Protein AF-A0A1B5L3S0-F1 (afdb_monomer)

Secondary structure (DSSP, 8-state):
-HHHHHHHHHHHHHHHHHHHT-HHHHHHHHHHHHHHHHHH--TTHHHHSHHHHHHHHHHHHHHHHHHHHHTS--SS-HHHHHHHHHHHHHHHHH-TT-HHHHHHHHHHHHHHHHHHHHHHHHHHHTT-S-HHHHHHHHHHHHHHHHHHHHS--GGGG-GGGB----TTPPPPPTT-SS-TT-TTS-B-GGGHHHHHHHHHHHHHHHHHHTT-SSS-HHHHHHHHHHHHHHHHHHHHHHHH-TTPPTTTTGGGHHHHHHHHHHS---HHHHHHHHHHHHHHHT--

Foldseek 3Di:
DVLLVVLVVLLVVLLVCLLVVVLVVNVVSLVVSLVSCVVPDDLQRLLPDPSSLVSLLSSLVSQLVNLLVVLHAGPDDLSSLVSQLVSLVVVCVVPVPPVVSLLSNLSSLVSSLSNLNSVLSNCVVVVVDDPVVSQVSLVVSVVSLVCSVPVRDVVLLPCVQWDADDPPDDDDDPLDPERLGDTRQAGDDPSRSVNLSVLVSLLVLLSSLVPNDPDDPVVSLVSNQVSLRSLSNSLSNLVSDPRHPQCNNSSSSSSNVSSLVSHDPDPSSVVSSVVSSVVSVVSD

pLDDT: mean 93.09, std 5.1, range [56.38, 98.31]

Organism: Ustilaginoidea virens (NCBI:txid1159556)

Structure (mmCIF, N/CA/C/O backbone):
data_AF-A0A1B5L3S0-F1
#
_entry.id   AF-A0A1B5L3S0-F1
#
loop_
_atom_site.group_PDB
_atom_site.id
_atom_site.type_symbol
_atom_site.label_atom_id
_atom_site.label_alt_id
_atom_site.label_comp_id
_atom_site.label_asym_id
_atom_site.label_entity_id
_atom_site.label_seq_id
_atom_site.pdbx_PDB_ins_code
_atom_site.Cartn_x
_atom_site.Cartn_y
_atom_site.Cartn_z
_atom_site.occupancy
_atom_site.B_iso_or_equiv
_atom_site.auth_seq_id
_atom_site.auth_comp_id
_atom_site.auth_asym_id
_atom_site.auth_atom_id
_atom_site.pdbx_PDB_model_num
ATOM 1 N N . MET A 1 1 ? -29.894 2.993 -3.026 1.00 56.38 1 MET A N 1
ATOM 2 C CA . MET A 1 1 ? -29.058 3.283 -4.213 1.00 56.38 1 MET A CA 1
ATOM 3 C C . MET A 1 1 ? -28.365 4.643 -4.118 1.00 56.38 1 MET A C 1
ATOM 5 O O . MET A 1 1 ? -27.144 4.646 -4.132 1.00 56.38 1 MET A O 1
ATOM 9 N N . ASN A 1 2 ? -29.084 5.758 -3.903 1.00 70.81 2 ASN A N 1
ATOM 10 C CA . ASN A 1 2 ? -28.490 7.113 -3.858 1.00 70.81 2 ASN A CA 1
ATOM 11 C C . ASN A 1 2 ? -27.307 7.281 -2.890 1.00 70.81 2 ASN A C 1
ATOM 13 O O . ASN A 1 2 ? -26.304 7.877 -3.254 1.00 70.81 2 ASN A O 1
ATOM 17 N N . ASN A 1 3 ? -27.358 6.703 -1.687 1.00 84.94 3 ASN A N 1
ATOM 18 C CA . ASN A 1 3 ? -26.260 6.889 -0.731 1.00 84.94 3 ASN A CA 1
ATOM 19 C C . ASN A 1 3 ? -24.971 6.119 -1.096 1.00 84.94 3 ASN A C 1
ATOM 21 O O . ASN A 1 3 ? -23.892 6.536 -0.691 1.00 84.94 3 ASN A O 1
ATOM 25 N N . VAL A 1 4 ? -25.067 5.016 -1.854 1.00 91.50 4 VAL A N 1
ATOM 26 C CA . VAL A 1 4 ? -23.880 4.288 -2.349 1.00 91.50 4 VAL A CA 1
ATOM 27 C C . VAL A 1 4 ? -23.236 5.065 -3.492 1.00 91.50 4 VAL A C 1
ATOM 29 O O . VAL A 1 4 ? -22.019 5.190 -3.520 1.00 91.50 4 VAL A O 1
ATOM 32 N N . LEU A 1 5 ? -24.046 5.639 -4.388 1.00 93.50 5 LEU A N 1
ATOM 33 C CA . LEU A 1 5 ? -23.543 6.527 -5.435 1.00 93.50 5 LEU A CA 1
ATOM 34 C C . LEU A 1 5 ? -22.815 7.731 -4.824 1.00 93.50 5 LEU A C 1
ATOM 36 O O . LEU A 1 5 ? -21.685 8.000 -5.207 1.00 93.50 5 LEU A O 1
ATOM 40 N N . ASN A 1 6 ? -23.407 8.368 -3.806 1.00 94.81 6 ASN A N 1
ATOM 41 C CA . ASN A 1 6 ? -22.759 9.460 -3.076 1.00 94.81 6 ASN A CA 1
ATOM 42 C C . ASN A 1 6 ? -21.408 9.034 -2.484 1.00 94.81 6 ASN A C 1
ATOM 44 O O . ASN A 1 6 ? -20.441 9.780 -2.589 1.00 94.81 6 ASN A O 1
ATOM 48 N N . LEU A 1 7 ? -21.322 7.839 -1.885 1.00 96.62 7 LEU A N 1
ATOM 49 C CA . LEU A 1 7 ? -20.056 7.322 -1.364 1.00 96.62 7 LEU A CA 1
ATOM 50 C C . LEU A 1 7 ? -19.012 7.169 -2.476 1.00 96.62 7 LEU A C 1
ATOM 52 O O . LEU A 1 7 ? -17.890 7.631 -2.313 1.00 96.62 7 LEU A O 1
ATOM 56 N N . VAL A 1 8 ? -19.379 6.558 -3.603 1.00 96.62 8 VAL A N 1
ATOM 57 C CA . VAL A 1 8 ? -18.471 6.385 -4.748 1.00 96.62 8 VAL A CA 1
ATOM 58 C C . VAL A 1 8 ? -18.000 7.737 -5.287 1.00 96.62 8 VAL A C 1
ATOM 60 O O . VAL A 1 8 ? -16.818 7.890 -5.573 1.00 96.62 8 VAL A O 1
ATOM 63 N N . THR A 1 9 ? -18.880 8.738 -5.365 1.00 96.31 9 THR A N 1
ATOM 64 C CA . THR A 1 9 ? -18.501 10.100 -5.765 1.00 96.31 9 THR A CA 1
ATOM 65 C C . THR A 1 9 ? -17.475 10.706 -4.809 1.00 96.31 9 THR A C 1
ATOM 67 O O . THR A 1 9 ? -16.473 11.242 -5.268 1.00 96.31 9 THR A O 1
ATOM 70 N N . ILE A 1 10 ? -17.675 10.584 -3.492 1.00 96.62 10 ILE A N 1
ATOM 71 C CA . ILE A 1 10 ? -16.711 11.092 -2.502 1.00 96.62 10 ILE A CA 1
ATOM 72 C C . ILE A 1 10 ? -15.370 10.347 -2.611 1.00 96.62 10 ILE A C 1
ATOM 74 O O . ILE A 1 10 ? -14.316 10.971 -2.546 1.00 96.62 10 ILE A O 1
ATOM 78 N N . LEU A 1 11 ? -15.387 9.026 -2.817 1.00 95.94 11 LEU A N 1
ATOM 79 C CA . LEU A 1 11 ? -14.164 8.234 -3.001 1.00 95.94 11 LEU A CA 1
ATOM 80 C C . LEU A 1 11 ? -13.398 8.620 -4.274 1.00 95.94 11 LEU A C 1
ATOM 82 O O . LEU A 1 11 ? -12.171 8.649 -4.259 1.00 95.94 11 LEU A O 1
ATOM 86 N N . GLN A 1 12 ? -14.103 8.977 -5.348 1.00 93.69 12 GLN A N 1
ATOM 87 C CA . GLN A 1 12 ? -13.470 9.499 -6.556 1.00 93.69 12 GLN A CA 1
ATOM 88 C C . GLN A 1 12 ? -12.814 10.865 -6.306 1.00 93.69 12 GLN A C 1
ATOM 90 O O . GLN A 1 12 ? -11.692 11.084 -6.757 1.00 93.69 12 GLN A O 1
ATOM 95 N N . LEU A 1 13 ? -13.482 11.763 -5.569 1.00 94.38 13 LEU A N 1
ATOM 96 C CA . LEU A 1 13 ? -12.912 13.063 -5.190 1.00 94.38 13 LEU A CA 1
ATOM 97 C C . LEU A 1 13 ? -11.635 12.891 -4.362 1.00 94.38 13 LEU A C 1
ATOM 99 O O . LEU A 1 13 ? -10.639 13.536 -4.662 1.00 94.38 13 LEU A O 1
ATOM 103 N N . LEU A 1 14 ? -11.619 11.940 -3.423 1.00 92.75 14 LEU A N 1
ATOM 104 C CA . LEU A 1 14 ? -10.416 11.586 -2.662 1.00 92.75 14 LEU A CA 1
ATOM 105 C C . LEU A 1 14 ? -9.235 11.179 -3.552 1.00 92.75 14 LEU A C 1
ATOM 107 O O . LEU A 1 14 ? -8.093 11.529 -3.263 1.00 92.75 14 LEU A O 1
ATOM 111 N N . THR A 1 15 ? -9.490 10.437 -4.631 1.00 89.50 15 THR A N 1
ATOM 112 C CA . THR A 1 15 ? -8.443 10.070 -5.596 1.00 89.50 15 THR A CA 1
ATOM 113 C C . THR A 1 15 ? -7.920 11.269 -6.364 1.00 89.50 15 THR A C 1
ATOM 115 O O . THR A 1 15 ? -6.709 11.380 -6.528 1.00 89.50 15 THR A O 1
ATOM 118 N N . ILE A 1 16 ? -8.799 12.185 -6.769 1.00 88.75 16 ILE A N 1
ATOM 119 C CA . ILE A 1 16 ? -8.401 13.427 -7.440 1.00 88.75 16 ILE A CA 1
ATOM 120 C C . ILE A 1 16 ? -7.593 14.322 -6.488 1.00 88.75 16 ILE A C 1
ATOM 122 O O . ILE A 1 16 ? -6.583 14.894 -6.876 1.00 88.75 16 ILE A O 1
ATOM 126 N N . GLU A 1 17 ? -7.990 14.433 -5.226 1.00 90.94 17 GLU A N 1
ATOM 127 C CA . GLU A 1 17 ? -7.313 15.301 -4.255 1.00 90.94 17 GLU A CA 1
ATOM 128 C C . GLU A 1 17 ? -5.949 14.773 -3.844 1.00 90.94 17 GLU A C 1
ATOM 130 O O . GLU A 1 17 ? -4.998 15.540 -3.732 1.00 90.94 17 GLU A O 1
ATOM 135 N N . GLU A 1 18 ? -5.825 13.458 -3.672 1.00 87.12 18 GLU A N 1
ATOM 136 C CA . GLU A 1 18 ? -4.524 12.827 -3.456 1.00 87.12 18 GLU A CA 1
ATOM 137 C C . GLU A 1 18 ? -3.576 13.109 -4.608 1.00 87.12 18 GLU A C 1
ATOM 139 O O . GLU A 1 18 ? -2.397 13.396 -4.409 1.00 87.12 18 GLU A O 1
ATOM 144 N N . TYR A 1 19 ? -4.115 13.010 -5.812 1.00 81.75 19 TYR A N 1
ATOM 145 C CA . TYR A 1 19 ? -3.381 13.245 -7.025 1.00 81.75 19 TYR A CA 1
ATOM 146 C C . TYR A 1 19 ? -2.906 14.698 -7.149 1.00 81.75 19 TYR A C 1
ATOM 148 O O . TYR A 1 19 ? -1.749 14.939 -7.479 1.00 81.75 19 TYR A O 1
ATOM 156 N N . LEU A 1 20 ? -3.755 15.663 -6.792 1.00 83.94 20 LEU A N 1
ATOM 157 C CA . LEU A 1 20 ? -3.400 17.085 -6.755 1.00 83.94 20 LEU A CA 1
ATOM 158 C C . LEU A 1 20 ? -2.519 17.465 -5.551 1.00 83.94 20 LEU A C 1
ATOM 160 O O . LEU A 1 20 ? -2.067 18.606 -5.457 1.00 83.94 20 LEU A O 1
ATOM 164 N N . GLY A 1 21 ? -2.295 16.546 -4.605 1.00 83.12 21 GLY A N 1
ATOM 165 C CA . GLY A 1 21 ? -1.634 16.847 -3.335 1.00 83.12 21 GLY A CA 1
ATOM 166 C C . GLY A 1 21 ? -2.445 17.783 -2.428 1.00 83.12 21 GLY A C 1
ATOM 167 O O . GLY A 1 21 ? -1.878 18.419 -1.537 1.00 83.12 21 GLY A O 1
ATOM 168 N N . ASP A 1 22 ? -3.761 17.880 -2.633 1.00 89.94 22 ASP A N 1
ATOM 169 C CA . ASP A 1 22 ? -4.668 18.714 -1.842 1.00 89.94 22 ASP A CA 1
ATOM 170 C C . ASP A 1 22 ? -5.082 17.997 -0.550 1.00 89.94 22 ASP A C 1
ATOM 172 O O . ASP A 1 22 ? -6.193 17.489 -0.381 1.00 89.94 22 ASP A O 1
ATOM 176 N N . TRP A 1 23 ? -4.138 17.940 0.389 1.00 87.50 23 TRP A N 1
ATOM 177 C CA . TRP A 1 23 ? -4.300 17.223 1.652 1.00 87.50 23 TRP A CA 1
ATOM 178 C C . TRP A 1 23 ? -5.451 17.742 2.513 1.00 87.50 23 TRP A C 1
ATOM 180 O O . TRP A 1 23 ? -6.060 16.968 3.254 1.00 87.50 23 TRP A O 1
ATOM 190 N N . VAL A 1 24 ? -5.751 19.041 2.443 1.00 90.81 24 VAL A N 1
ATOM 191 C CA . VAL A 1 24 ? -6.813 19.649 3.254 1.00 90.81 24 VAL A CA 1
ATOM 192 C C . VAL A 1 24 ? -8.173 19.147 2.786 1.00 90.81 24 VAL A C 1
ATOM 194 O O . VAL A 1 24 ? -8.954 18.662 3.612 1.00 90.81 24 VAL A O 1
ATOM 197 N N . ASN A 1 25 ? -8.435 19.205 1.478 1.00 94.00 25 ASN A N 1
ATOM 198 C CA . ASN A 1 25 ? -9.691 18.707 0.930 1.00 94.00 25 ASN A CA 1
ATOM 199 C C . ASN A 1 25 ? -9.785 17.179 1.032 1.00 94.00 25 ASN A C 1
ATOM 201 O O . ASN A 1 25 ? -10.823 16.676 1.472 1.00 94.00 25 ASN A O 1
ATOM 205 N N . LEU A 1 26 ? -8.674 16.461 0.818 1.00 93.25 26 LEU A N 1
ATOM 206 C CA . LEU A 1 26 ? -8.601 15.011 1.013 1.00 93.25 26 LEU A CA 1
ATOM 207 C C . LEU A 1 26 ? -9.049 14.604 2.422 1.00 93.25 26 LEU A C 1
ATOM 209 O O . LEU A 1 26 ? -9.907 13.737 2.585 1.00 93.25 26 LEU A O 1
ATOM 213 N N . MET A 1 27 ? -8.520 15.243 3.469 1.00 93.19 27 MET A N 1
ATOM 214 C CA . MET A 1 27 ? -8.947 14.958 4.846 1.00 93.19 27 MET A CA 1
ATOM 215 C C . MET A 1 27 ? -10.431 15.287 5.076 1.00 93.19 27 MET A C 1
ATOM 217 O O . MET A 1 27 ? -11.124 14.570 5.802 1.00 93.19 27 MET A O 1
ATOM 221 N N . GLY A 1 28 ? -10.939 16.357 4.458 1.00 94.75 28 GLY A N 1
ATOM 222 C CA . GLY A 1 28 ? -12.355 16.723 4.508 1.00 94.75 28 GLY A CA 1
ATOM 223 C C . GLY A 1 28 ? -13.261 15.650 3.898 1.00 94.75 28 GLY A C 1
ATOM 224 O O . GLY A 1 28 ? -14.222 15.204 4.535 1.00 94.75 28 GLY A O 1
ATOM 225 N N . HIS A 1 29 ? -12.932 15.176 2.697 1.00 96.19 29 HIS A N 1
ATOM 226 C CA . HIS A 1 29 ? -13.692 14.127 2.026 1.00 96.19 29 HIS A CA 1
ATOM 227 C C . HIS A 1 29 ? -13.509 12.748 2.652 1.00 96.19 29 HIS A C 1
ATOM 229 O O . HIS A 1 29 ? -14.461 11.966 2.656 1.00 96.19 29 HIS A O 1
ATOM 235 N N . GLN A 1 30 ? -12.362 12.455 3.268 1.00 96.38 30 GLN A N 1
ATOM 236 C CA . GLN A 1 30 ? -12.164 11.213 4.019 1.00 96.38 30 GLN A CA 1
ATOM 237 C C . GLN A 1 30 ? -13.148 11.180 5.198 1.00 96.38 30 GLN A C 1
ATOM 239 O O . GLN A 1 30 ? -13.882 10.200 5.358 1.00 96.38 30 GLN A O 1
ATOM 244 N N . LYS A 1 31 ? -13.304 12.286 5.934 1.00 96.12 31 LYS A N 1
ATOM 245 C CA . LYS A 1 31 ? -14.319 12.389 6.994 1.00 96.12 31 LYS A CA 1
ATOM 246 C C . LYS A 1 31 ? -15.743 12.294 6.454 1.00 96.12 31 LYS A C 1
ATOM 248 O O . LYS A 1 31 ? -16.586 11.633 7.061 1.00 96.12 31 LYS A O 1
ATOM 253 N N . ALA A 1 32 ? -16.039 12.913 5.312 1.00 96.75 32 ALA A N 1
ATOM 254 C CA . ALA A 1 32 ? -17.360 12.804 4.692 1.00 96.75 32 ALA A CA 1
ATOM 255 C C . ALA A 1 32 ? -17.685 11.351 4.292 1.00 96.75 32 ALA A C 1
ATOM 257 O O . ALA A 1 32 ? -18.771 10.850 4.600 1.00 96.75 32 ALA A O 1
ATOM 258 N N . ALA A 1 33 ? -16.731 10.645 3.678 1.00 97.50 33 ALA A N 1
ATOM 259 C CA . ALA A 1 33 ? -16.862 9.239 3.311 1.00 97.50 33 ALA A CA 1
ATOM 260 C C . ALA A 1 33 ? -17.100 8.358 4.543 1.00 97.50 33 ALA A C 1
ATOM 262 O O . ALA A 1 33 ? -18.001 7.518 4.520 1.00 97.50 33 ALA A O 1
ATOM 263 N N . PHE A 1 34 ? -16.372 8.595 5.640 1.00 97.50 34 PHE A N 1
ATOM 264 C CA . PHE A 1 34 ? -16.589 7.907 6.915 1.00 97.50 34 PHE A CA 1
ATOM 265 C C . PHE A 1 34 ? -18.040 8.027 7.397 1.00 97.50 34 PHE A C 1
ATOM 267 O O . PHE A 1 34 ? -18.681 7.017 7.704 1.00 97.50 34 PHE A O 1
ATOM 274 N N . GLN A 1 35 ? -18.589 9.248 7.418 1.00 97.12 35 GLN A N 1
ATOM 275 C CA . GLN A 1 35 ? -19.969 9.488 7.855 1.00 97.12 35 GLN A CA 1
ATOM 276 C C . GLN A 1 35 ? -20.980 8.747 6.973 1.00 97.12 35 GLN A C 1
ATOM 278 O O . GLN A 1 35 ? -21.924 8.133 7.479 1.00 97.12 35 GLN A O 1
ATOM 283 N N . VAL A 1 36 ? -20.770 8.748 5.653 1.00 97.25 36 VAL A N 1
ATOM 284 C CA . VAL A 1 36 ? -21.638 8.021 4.718 1.00 97.25 36 VAL A CA 1
ATOM 285 C C . VAL A 1 36 ? -21.532 6.511 4.931 1.00 97.25 36 VAL A C 1
ATOM 287 O O . VAL A 1 36 ? -22.568 5.856 5.047 1.00 97.25 36 VAL A O 1
ATOM 290 N N . ILE A 1 37 ? -20.318 5.960 5.055 1.00 97.25 37 ILE A N 1
ATOM 291 C CA . ILE A 1 37 ? -20.082 4.532 5.331 1.00 97.25 37 ILE A CA 1
ATOM 292 C C . ILE A 1 37 ? -20.817 4.108 6.599 1.00 97.25 37 ILE A C 1
ATOM 294 O O . ILE A 1 37 ? -21.568 3.137 6.568 1.00 97.25 37 ILE A O 1
ATOM 298 N N . ARG A 1 38 ? -20.666 4.856 7.697 1.00 96.25 38 ARG A N 1
ATOM 299 C CA . ARG A 1 38 ? -21.323 4.555 8.980 1.00 96.25 38 ARG A CA 1
ATOM 300 C C . ARG A 1 38 ? -22.847 4.656 8.921 1.00 96.25 38 ARG A C 1
ATOM 302 O O . ARG A 1 38 ? -23.519 4.004 9.716 1.00 96.25 38 ARG A O 1
ATOM 309 N N . LYS A 1 39 ? -23.394 5.446 7.993 1.00 96.38 39 LYS A N 1
ATOM 310 C CA . LYS A 1 39 ? -24.840 5.591 7.785 1.00 96.38 39 LYS A CA 1
ATOM 311 C C . LYS A 1 39 ? -25.446 4.436 6.989 1.00 96.38 39 LYS A C 1
ATOM 313 O O . LYS A 1 39 ? -26.598 4.085 7.227 1.00 96.38 39 LYS A O 1
ATOM 318 N N . ILE A 1 40 ? -24.717 3.891 6.016 1.00 95.88 40 ILE A N 1
ATOM 319 C CA . ILE A 1 40 ? -25.269 2.906 5.067 1.00 95.88 40 ILE A CA 1
ATOM 320 C C . ILE A 1 40 ? -24.777 1.485 5.292 1.00 95.88 40 ILE A C 1
ATOM 322 O O . ILE A 1 40 ? -25.393 0.549 4.788 1.00 95.88 40 ILE A O 1
ATOM 326 N N . PHE A 1 41 ? -23.684 1.327 6.032 1.00 97.19 41 PHE A N 1
ATOM 327 C CA . PHE A 1 41 ? -23.074 0.044 6.299 1.00 97.19 41 PHE A CA 1
ATOM 328 C C . PHE A 1 41 ? -22.737 -0.139 7.778 1.00 97.19 41 PHE A C 1
ATOM 330 O O . PHE A 1 41 ? -22.384 0.773 8.524 1.00 97.19 41 PHE A O 1
ATOM 337 N N . THR A 1 42 ? -22.764 -1.403 8.161 1.00 97.38 42 THR A N 1
ATOM 338 C CA . TH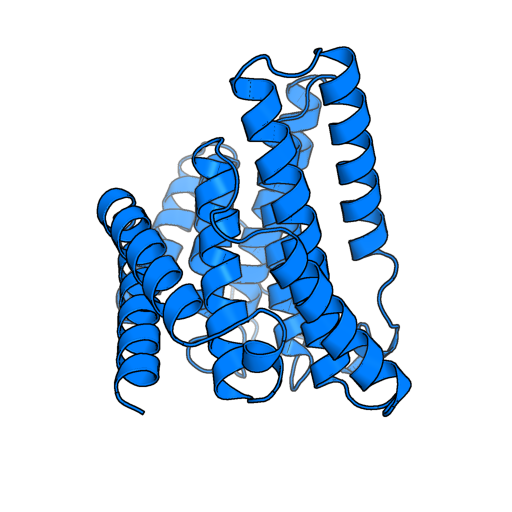R A 1 42 ? -22.084 -1.961 9.324 1.00 97.38 42 THR A CA 1
ATOM 339 C C . THR A 1 42 ? -20.865 -2.752 8.837 1.00 97.38 42 THR A C 1
ATOM 341 O O . THR A 1 42 ? -20.825 -3.132 7.661 1.00 97.38 42 THR A O 1
ATOM 344 N N . PRO A 1 43 ? -19.909 -3.087 9.723 1.00 96.94 43 PRO A N 1
ATOM 345 C CA . PRO A 1 43 ? -18.797 -3.972 9.373 1.00 96.94 43 PRO A CA 1
ATOM 346 C C . PRO A 1 43 ? -19.226 -5.291 8.707 1.00 96.94 43 PRO A C 1
ATOM 348 O O . PRO A 1 43 ? -18.518 -5.821 7.861 1.00 96.94 43 PRO A O 1
ATOM 351 N N . VAL A 1 44 ? -20.399 -5.818 9.072 1.00 97.44 44 VAL A N 1
ATOM 352 C CA . VAL A 1 44 ? -20.935 -7.067 8.512 1.00 97.44 44 VAL A CA 1
ATOM 353 C C . VAL A 1 44 ? -21.591 -6.824 7.153 1.00 97.44 44 VAL A C 1
ATOM 355 O O . VAL A 1 44 ? -21.292 -7.513 6.180 1.00 97.44 44 VAL A O 1
ATOM 358 N N . THR A 1 45 ? -22.476 -5.829 7.059 1.00 97.19 45 THR A N 1
ATOM 359 C CA . THR A 1 45 ? -23.266 -5.585 5.837 1.00 97.19 45 THR A CA 1
ATOM 360 C C . THR A 1 45 ? -22.413 -5.073 4.677 1.00 97.19 45 THR A C 1
ATOM 362 O O . THR A 1 45 ? -22.704 -5.400 3.527 1.00 97.19 45 THR A O 1
ATOM 365 N N . VAL A 1 46 ? -21.310 -4.359 4.947 1.00 96.88 46 VAL A N 1
ATOM 366 C CA . VAL A 1 46 ? 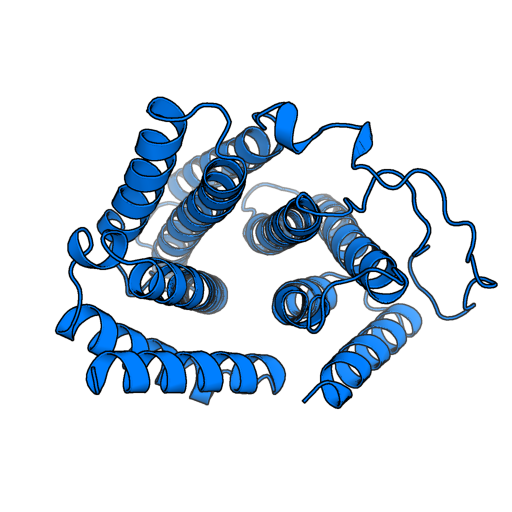-20.389 -3.901 3.891 1.00 96.88 46 VAL A CA 1
ATOM 367 C C . VAL A 1 46 ? -19.739 -5.063 3.136 1.00 96.88 46 VAL A C 1
ATOM 369 O O . VAL A 1 46 ? -19.477 -4.956 1.939 1.00 96.88 46 VAL A O 1
ATOM 372 N N . MET A 1 47 ? -19.539 -6.202 3.806 1.00 97.00 47 MET A N 1
ATOM 373 C CA . MET A 1 47 ? -18.894 -7.376 3.216 1.00 97.00 47 MET A CA 1
ATOM 374 C C . MET A 1 47 ? -19.844 -8.232 2.372 1.00 97.00 47 MET A C 1
ATOM 376 O O . MET A 1 47 ? -19.386 -9.051 1.572 1.00 97.00 47 MET A O 1
ATOM 380 N N . GLN A 1 48 ? -21.159 -8.030 2.491 1.00 95.44 48 GLN A N 1
ATOM 381 C CA . GLN A 1 48 ? -22.169 -8.850 1.812 1.00 95.44 48 GLN A CA 1
ATOM 382 C C . GLN A 1 48 ? -22.236 -8.590 0.300 1.00 95.44 48 GLN A C 1
ATOM 384 O O . GLN A 1 48 ? -22.584 -9.489 -0.461 1.00 95.44 48 GLN A O 1
ATOM 389 N N . THR A 1 49 ? -21.862 -7.394 -0.165 1.00 94.69 49 THR A N 1
ATOM 390 C CA . THR A 1 49 ? -21.955 -7.014 -1.587 1.00 94.69 49 THR A CA 1
ATOM 391 C C . THR A 1 49 ? -20.588 -6.685 -2.178 1.00 94.69 49 THR A C 1
ATOM 393 O O . THR A 1 49 ? -19.713 -6.170 -1.488 1.00 94.69 49 THR A O 1
ATOM 396 N N . ALA A 1 50 ? -20.399 -6.941 -3.477 1.00 94.25 50 ALA A N 1
ATOM 397 C CA . ALA A 1 50 ? -19.152 -6.599 -4.167 1.00 94.25 50 ALA A CA 1
ATOM 398 C C . ALA A 1 50 ? -18.867 -5.088 -4.134 1.00 94.25 50 ALA A C 1
ATOM 400 O O . ALA A 1 50 ? -17.736 -4.681 -3.884 1.00 94.25 50 ALA A O 1
ATOM 401 N N . VAL A 1 51 ? -19.904 -4.261 -4.309 1.00 95.19 51 VAL A N 1
ATOM 402 C CA . VAL A 1 51 ? -19.784 -2.796 -4.257 1.00 95.19 51 VAL A CA 1
ATOM 403 C C . VAL A 1 51 ? -19.399 -2.322 -2.856 1.00 95.19 51 VAL A C 1
ATOM 405 O O . VAL A 1 51 ? -18.514 -1.480 -2.730 1.00 95.19 51 VAL A O 1
ATOM 408 N N . GLY A 1 52 ? -20.003 -2.886 -1.803 1.00 96.31 52 GLY A N 1
ATOM 409 C CA . GLY A 1 52 ? -19.624 -2.586 -0.421 1.00 96.31 52 GLY A CA 1
ATOM 410 C C . GLY A 1 52 ? -18.157 -2.921 -0.149 1.00 96.31 52 GLY A C 1
ATOM 411 O O . GLY A 1 52 ? -17.412 -2.059 0.318 1.00 96.31 52 GLY A O 1
ATOM 412 N N . ARG A 1 53 ? -17.713 -4.124 -0.546 1.00 96.56 53 ARG A N 1
ATOM 413 C CA . ARG A 1 53 ? -16.311 -4.562 -0.427 1.00 96.56 53 ARG A CA 1
ATOM 414 C C . ARG A 1 53 ? -15.339 -3.650 -1.176 1.00 96.56 53 ARG A C 1
ATOM 416 O O . ARG A 1 53 ? -14.292 -3.310 -0.633 1.00 96.56 53 ARG A O 1
ATOM 423 N N . ALA A 1 54 ? -15.687 -3.225 -2.389 1.00 95.12 54 ALA A N 1
ATOM 424 C CA . ALA A 1 54 ? -14.872 -2.289 -3.157 1.00 95.12 54 ALA A CA 1
ATOM 425 C C . ALA A 1 54 ? -14.771 -0.920 -2.460 1.00 95.12 54 ALA A C 1
ATOM 427 O O . ALA A 1 54 ? -13.667 -0.413 -2.265 1.00 95.12 54 ALA A O 1
ATOM 428 N N . CYS A 1 55 ? -15.901 -0.362 -2.008 1.00 96.75 55 CYS A N 1
ATOM 429 C CA . CYS A 1 55 ? -15.937 0.936 -1.329 1.00 96.75 55 CYS A CA 1
ATOM 430 C C . CYS A 1 55 ? -15.120 0.931 -0.031 1.00 96.75 55 CYS A C 1
ATOM 432 O O . CYS A 1 55 ? -14.336 1.848 0.202 1.00 96.75 55 CYS A O 1
ATOM 434 N N . ILE A 1 56 ? -15.268 -0.100 0.811 1.00 97.25 56 ILE A N 1
ATOM 435 C CA . ILE A 1 56 ? -14.531 -0.165 2.080 1.00 97.25 56 ILE A CA 1
ATOM 436 C C . ILE A 1 56 ? -13.037 -0.403 1.862 1.00 97.25 56 ILE A C 1
ATOM 438 O O . ILE A 1 56 ? -12.218 0.185 2.565 1.00 97.25 56 ILE A O 1
ATOM 442 N N . ASN A 1 57 ? -12.655 -1.201 0.861 1.00 95.00 57 ASN A N 1
ATOM 443 C CA . ASN A 1 57 ? -11.248 -1.414 0.524 1.00 95.00 57 ASN A CA 1
ATOM 444 C C . ASN A 1 57 ? -10.563 -0.130 0.027 1.00 95.00 57 ASN A C 1
ATOM 446 O O . ASN A 1 57 ? -9.390 0.104 0.328 1.00 95.00 57 ASN A O 1
ATOM 450 N N . TRP A 1 58 ? -11.305 0.697 -0.716 1.00 94.50 58 TRP A N 1
ATOM 451 C CA . TRP A 1 58 ? -10.849 1.998 -1.197 1.00 94.50 58 TRP A CA 1
ATOM 452 C C . TRP A 1 58 ? -10.738 3.008 -0.053 1.00 94.50 58 TRP A C 1
ATOM 454 O O . TRP A 1 58 ? -9.681 3.599 0.149 1.00 94.50 58 TRP A O 1
ATOM 464 N N . TYR A 1 59 ? -11.789 3.136 0.759 1.00 97.25 59 TYR A N 1
ATOM 465 C CA . TYR A 1 59 ? -11.808 4.045 1.902 1.00 97.25 59 TYR A CA 1
ATOM 466 C C . TYR A 1 59 ? -10.707 3.731 2.923 1.00 97.25 59 TYR A C 1
ATOM 468 O O . TYR A 1 59 ? -9.966 4.623 3.323 1.00 97.25 59 TYR A O 1
ATOM 476 N N . THR A 1 60 ? -10.570 2.464 3.333 1.00 96.62 60 THR A N 1
ATOM 477 C CA . THR A 1 60 ? -9.603 2.064 4.376 1.00 96.62 60 THR A CA 1
ATOM 478 C C . THR A 1 60 ? -8.161 2.371 3.993 1.00 96.62 60 THR A C 1
ATOM 480 O O . THR A 1 60 ? -7.341 2.622 4.872 1.00 96.62 60 THR A O 1
ATOM 483 N N . ARG A 1 61 ? -7.847 2.409 2.692 1.00 92.75 61 ARG A N 1
ATOM 484 C CA . ARG A 1 61 ? -6.537 2.846 2.205 1.00 92.75 61 ARG A CA 1
ATOM 485 C C . ARG A 1 61 ? -6.293 4.319 2.534 1.00 92.75 61 ARG A C 1
ATOM 487 O O . ARG A 1 61 ? -5.237 4.631 3.075 1.00 92.75 61 ARG A O 1
ATOM 494 N N . TYR A 1 62 ? -7.253 5.202 2.255 1.00 93.31 62 TYR A N 1
ATOM 495 C CA . TYR A 1 62 ? -7.149 6.620 2.625 1.00 93.31 62 TYR A CA 1
ATOM 496 C C . TYR A 1 62 ? -7.142 6.821 4.132 1.00 93.31 62 TYR A C 1
ATOM 498 O O . TYR A 1 62 ? -6.319 7.575 4.632 1.00 93.31 62 TYR A O 1
ATOM 506 N N . ASP A 1 63 ? -8.020 6.127 4.852 1.00 96.06 63 ASP A N 1
ATOM 507 C CA . ASP A 1 63 ? -8.131 6.247 6.305 1.00 96.06 63 ASP A CA 1
ATOM 508 C C . ASP A 1 63 ? -6.801 5.902 6.992 1.00 96.06 63 ASP A C 1
ATOM 510 O O . ASP A 1 63 ? -6.284 6.692 7.775 1.00 96.06 63 ASP A O 1
ATOM 514 N N . CYS A 1 64 ? -6.174 4.779 6.619 1.00 94.94 64 CYS A N 1
ATOM 515 C CA . CYS A 1 64 ? -4.846 4.419 7.117 1.00 94.94 64 CYS A CA 1
ATOM 516 C C . CYS A 1 64 ? -3.763 5.415 6.693 1.00 94.94 64 CYS A C 1
ATOM 518 O O . CYS A 1 64 ? -2.931 5.789 7.517 1.00 94.94 64 CYS A O 1
ATOM 520 N N . PHE A 1 65 ? -3.751 5.828 5.423 1.00 89.88 65 PHE A N 1
ATOM 521 C CA . PHE A 1 65 ? -2.740 6.746 4.904 1.00 89.88 65 PHE A CA 1
ATOM 522 C C . PHE A 1 65 ? -2.773 8.091 5.647 1.00 89.88 65 PHE A C 1
ATOM 524 O O . PHE A 1 65 ? -1.758 8.535 6.182 1.00 89.88 65 PHE A O 1
ATOM 531 N N . VAL A 1 66 ? -3.956 8.699 5.737 1.00 92.31 66 VAL A N 1
ATOM 532 C CA . VAL A 1 66 ? -4.191 9.982 6.409 1.00 92.31 66 VAL A CA 1
ATOM 533 C C . VAL A 1 66 ? -3.866 9.885 7.899 1.00 92.31 66 VAL A C 1
ATOM 535 O O . VAL A 1 66 ? -3.183 10.757 8.431 1.00 92.31 66 VAL A O 1
ATOM 538 N N . ALA A 1 67 ? -4.284 8.801 8.557 1.00 94.50 67 ALA A N 1
ATOM 539 C CA . ALA A 1 67 ? -4.016 8.558 9.971 1.00 94.50 67 ALA A CA 1
ATOM 540 C C . ALA A 1 67 ? -2.514 8.454 10.285 1.00 94.50 67 ALA A C 1
ATOM 542 O O . ALA A 1 67 ? -2.028 9.080 11.229 1.00 94.50 67 ALA A O 1
ATOM 543 N N . ILE A 1 68 ? -1.759 7.708 9.470 1.00 93.12 68 ILE A N 1
ATOM 544 C CA . ILE A 1 68 ? -0.307 7.563 9.641 1.00 93.12 68 ILE A CA 1
ATOM 545 C C . ILE A 1 68 ? 0.400 8.902 9.415 1.00 93.12 68 ILE A C 1
ATOM 547 O O . ILE A 1 68 ? 1.179 9.317 10.269 1.00 93.12 68 ILE A O 1
ATOM 551 N N . GLN A 1 69 ? 0.118 9.587 8.302 1.00 87.00 69 GLN A N 1
ATOM 552 C CA . GLN A 1 69 ? 0.769 10.860 7.966 1.00 87.00 69 GLN A CA 1
ATOM 553 C C . GLN A 1 69 ? 0.447 11.962 8.981 1.00 87.00 69 GLN A C 1
ATOM 555 O O . GLN A 1 69 ? 1.308 12.764 9.329 1.00 87.00 69 GLN A O 1
ATOM 560 N N . GLY A 1 70 ? -0.787 11.989 9.481 1.00 88.75 70 GLY A N 1
ATOM 561 C CA . GLY A 1 70 ? -1.228 12.981 10.452 1.00 88.75 70 GLY A CA 1
ATOM 562 C C . GLY A 1 70 ? -0.924 12.642 11.914 1.00 88.75 70 GLY A C 1
ATOM 563 O O . GLY A 1 70 ? -1.162 13.475 12.787 1.00 88.75 70 GLY A O 1
ATOM 564 N N . GLY A 1 71 ? -0.425 11.437 12.213 1.00 90.06 71 GLY A N 1
ATOM 565 C CA . GLY A 1 71 ? -0.134 11.011 13.585 1.00 90.06 71 GLY A CA 1
ATOM 566 C C . GLY A 1 71 ? -1.380 10.917 14.476 1.00 90.06 71 GLY A C 1
ATOM 567 O O . GLY A 1 71 ? -1.331 11.250 15.663 1.00 90.06 71 GLY A O 1
ATOM 568 N N . PHE A 1 72 ? -2.513 10.490 13.918 1.00 92.44 72 PHE A N 1
ATOM 569 C CA . PHE A 1 72 ? -3.781 10.299 14.630 1.00 92.44 72 PHE A CA 1
ATOM 570 C C . PHE A 1 72 ? -4.380 8.915 14.322 1.00 92.44 72 PHE A C 1
ATOM 572 O O . PHE A 1 72 ? -3.957 8.273 13.366 1.00 92.44 72 PHE A O 1
ATOM 579 N N . PRO A 1 73 ? -5.304 8.382 15.148 1.00 94.38 73 PRO A N 1
ATOM 580 C CA . PRO A 1 73 ? -5.915 7.084 14.864 1.00 94.38 73 PRO A CA 1
ATOM 581 C C . PRO A 1 73 ? -6.785 7.150 13.603 1.00 94.38 73 PRO A C 1
ATOM 583 O O . PRO A 1 73 ? -7.320 8.209 13.281 1.00 94.38 73 PRO A O 1
ATOM 586 N N . THR A 1 74 ? -6.981 6.014 12.932 1.00 96.50 74 THR A N 1
ATOM 587 C CA . THR A 1 74 ? -7.991 5.892 11.867 1.00 96.50 74 THR A CA 1
ATOM 588 C C . THR A 1 74 ? -9.393 6.210 12.385 1.00 96.50 74 THR A C 1
ATOM 590 O O . THR A 1 74 ? -9.711 5.918 13.545 1.00 96.50 74 THR A O 1
ATOM 593 N N . ASP A 1 75 ? -10.265 6.718 11.514 1.00 96.62 75 ASP A N 1
ATOM 594 C CA . ASP A 1 75 ? -11.663 6.959 11.877 1.00 96.62 75 ASP A CA 1
ATOM 595 C C . ASP A 1 75 ? -12.449 5.645 11.982 1.00 96.62 75 ASP A C 1
ATOM 597 O O . ASP A 1 75 ? -13.304 5.488 12.864 1.00 96.62 75 ASP A O 1
ATOM 601 N N . LEU A 1 76 ? -12.162 4.655 11.124 1.00 97.12 76 LEU A N 1
ATOM 602 C CA . LEU A 1 76 ? -12.782 3.341 11.264 1.00 97.12 76 LEU A CA 1
ATOM 603 C C . LEU A 1 76 ? -12.195 2.554 12.445 1.00 97.12 76 LEU A C 1
ATOM 605 O O . LEU A 1 76 ? -10.979 2.387 12.552 1.00 97.12 76 LEU A O 1
ATOM 609 N N . PRO A 1 77 ? -13.051 1.958 13.298 1.00 96.62 77 PRO A N 1
ATOM 610 C CA . PRO A 1 77 ? -12.606 1.038 14.339 1.00 96.62 77 PRO A CA 1
ATOM 611 C C . PRO A 1 77 ? -11.992 -0.255 13.784 1.00 96.62 77 PRO A C 1
ATOM 613 O O . PRO A 1 77 ? -12.412 -0.752 12.735 1.00 96.62 77 PRO A O 1
ATOM 616 N N . LYS A 1 78 ? -11.115 -0.895 14.575 1.00 96.94 78 LYS A N 1
ATOM 617 C CA . LYS A 1 78 ? -10.469 -2.185 14.249 1.00 96.94 78 LYS A CA 1
ATOM 618 C C . LYS A 1 78 ? -11.443 -3.267 13.762 1.00 96.94 78 LYS A C 1
ATOM 620 O O . LYS A 1 78 ? -11.091 -4.056 12.891 1.00 96.94 78 LYS A O 1
ATOM 625 N N . ALA A 1 79 ? -12.672 -3.292 14.283 1.00 97.50 79 ALA A N 1
ATOM 626 C CA . ALA A 1 79 ? -13.693 -4.274 13.911 1.00 97.50 79 ALA A CA 1
ATOM 627 C C . ALA A 1 79 ? -13.971 -4.332 12.395 1.00 97.50 79 ALA A C 1
ATOM 629 O O . ALA A 1 79 ? -14.259 -5.407 11.876 1.00 97.50 79 ALA A O 1
ATOM 630 N N . TRP A 1 80 ? -13.845 -3.210 11.676 1.00 98.25 80 TRP A N 1
ATOM 631 C CA . TRP A 1 80 ? -13.994 -3.182 10.217 1.00 98.25 80 TRP A CA 1
ATOM 632 C C . TRP A 1 80 ? -12.866 -3.946 9.520 1.00 98.25 80 TRP A C 1
ATOM 634 O O . TRP A 1 80 ? -13.129 -4.801 8.679 1.00 98.25 80 TRP A O 1
ATOM 644 N N . PHE A 1 81 ? -11.619 -3.707 9.929 1.00 98.19 81 PHE A N 1
ATOM 645 C CA . PHE A 1 81 ? -10.440 -4.399 9.403 1.00 98.19 81 PHE A CA 1
ATOM 646 C C . PHE A 1 81 ? -10.464 -5.901 9.723 1.00 98.19 81 PHE A C 1
ATOM 648 O O . PHE A 1 81 ? -10.148 -6.725 8.864 1.00 98.19 81 PHE A O 1
ATOM 655 N N . ASN A 1 82 ? -10.886 -6.270 10.937 1.00 97.88 82 ASN A N 1
ATOM 656 C CA . ASN A 1 82 ? -11.009 -7.671 11.342 1.00 97.88 82 ASN A CA 1
ATOM 657 C C . ASN A 1 82 ? -12.027 -8.415 10.471 1.00 97.88 82 ASN A C 1
ATOM 659 O O . ASN A 1 82 ? -11.682 -9.440 9.888 1.00 97.88 82 ASN A O 1
ATOM 663 N N . LEU A 1 83 ? -13.230 -7.859 10.290 1.00 97.88 83 LEU A N 1
ATOM 664 C CA . LEU A 1 83 ? -14.265 -8.487 9.463 1.00 97.88 83 LEU A CA 1
ATOM 665 C C . LEU A 1 83 ? -13.890 -8.557 7.979 1.00 97.88 83 LEU A C 1
ATOM 667 O O . LEU A 1 83 ? -14.239 -9.525 7.306 1.00 97.88 83 LEU A O 1
ATOM 671 N N . MET A 1 84 ? -13.130 -7.584 7.467 1.00 97.69 84 MET A N 1
ATOM 672 C CA . MET A 1 84 ? -12.557 -7.669 6.121 1.00 97.69 84 MET A CA 1
ATOM 673 C C . MET A 1 84 ? -11.617 -8.878 5.981 1.00 97.69 84 MET A C 1
ATOM 675 O O . MET A 1 84 ? -11.731 -9.634 5.016 1.00 97.69 84 MET A O 1
ATOM 679 N N . ASN A 1 85 ? -10.725 -9.098 6.953 1.00 97.19 85 ASN A N 1
ATOM 680 C CA . ASN A 1 85 ? -9.820 -10.252 6.949 1.00 97.19 85 ASN A CA 1
ATOM 681 C C . ASN A 1 85 ? -10.561 -11.580 7.128 1.00 97.19 85 ASN A C 1
ATOM 683 O O . ASN A 1 85 ? -10.255 -12.544 6.431 1.00 97.19 85 ASN A O 1
ATOM 687 N N . GLU A 1 86 ? -11.513 -11.641 8.058 1.00 97.56 86 GLU A N 1
ATOM 688 C CA . GLU A 1 86 ? -12.317 -12.837 8.328 1.00 97.56 86 GLU A CA 1
ATOM 689 C C . GLU A 1 86 ? -13.120 -13.251 7.097 1.00 97.56 86 GLU A C 1
ATOM 691 O O . GLU A 1 86 ? -13.145 -14.431 6.757 1.00 97.56 86 GLU A O 1
ATOM 696 N N . HIS A 1 87 ? -13.702 -12.288 6.377 1.00 96.81 87 HIS A N 1
ATOM 697 C CA . HIS A 1 87 ? -14.429 -12.557 5.142 1.00 96.81 87 HIS A CA 1
ATOM 698 C C . HIS A 1 87 ? -13.546 -13.236 4.091 1.00 96.81 87 HIS A C 1
ATOM 700 O O . HIS A 1 87 ? -13.899 -14.305 3.597 1.00 96.81 87 HIS A O 1
ATOM 706 N N . TYR A 1 88 ? -12.396 -12.647 3.745 1.00 95.81 88 TYR A N 1
ATOM 707 C CA . TYR A 1 88 ? -11.534 -13.230 2.713 1.00 95.81 88 TYR A CA 1
ATOM 708 C C . TYR A 1 88 ? -10.865 -14.525 3.174 1.00 95.81 88 TYR A C 1
ATOM 710 O O . TYR A 1 88 ? -10.685 -15.427 2.362 1.00 95.81 88 TYR A O 1
ATOM 718 N N . LYS A 1 89 ? -10.574 -14.664 4.474 1.00 94.88 89 LYS A N 1
ATOM 719 C CA . LYS A 1 89 ? -10.124 -15.937 5.042 1.00 94.88 89 LYS A CA 1
ATOM 720 C C . LYS A 1 89 ? -11.193 -17.023 4.886 1.00 94.88 89 LYS A C 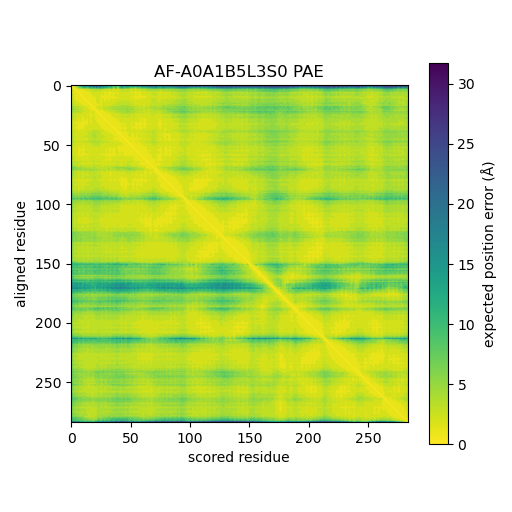1
ATOM 722 O O . LYS A 1 89 ? -10.894 -18.076 4.346 1.00 94.88 89 LYS A O 1
ATOM 727 N N . SER A 1 90 ? -12.439 -16.743 5.267 1.00 95.31 90 SER A N 1
ATOM 728 C CA . SER A 1 90 ? -13.547 -17.690 5.110 1.00 95.31 90 SER A CA 1
ATOM 729 C C . SER A 1 90 ? -13.791 -18.065 3.647 1.00 95.31 90 SER A C 1
ATOM 731 O O . SER A 1 90 ? -14.117 -19.216 3.371 1.00 95.31 90 SER A O 1
ATOM 733 N N . ARG A 1 91 ? -13.613 -17.128 2.705 1.00 94.06 91 ARG A N 1
ATOM 734 C CA . ARG A 1 91 ? -13.692 -17.433 1.269 1.00 94.06 91 ARG A CA 1
ATOM 735 C C . ARG A 1 91 ? -12.581 -18.374 0.813 1.00 94.06 91 ARG A C 1
ATOM 737 O O . ARG A 1 91 ? -12.877 -19.312 0.092 1.00 94.06 91 ARG A O 1
ATOM 744 N N . MET A 1 92 ? -11.349 -18.154 1.267 1.00 91.88 92 MET A N 1
ATOM 745 C CA . MET A 1 92 ? -10.227 -19.053 0.975 1.00 91.88 92 MET A CA 1
ATOM 746 C C . MET A 1 92 ? -10.408 -20.448 1.582 1.00 91.88 92 MET A C 1
ATOM 748 O O . MET A 1 92 ? -10.003 -21.430 0.972 1.00 91.88 92 MET A O 1
ATOM 752 N N . ASP A 1 93 ? -11.002 -20.535 2.774 1.00 91.56 93 ASP A N 1
ATOM 753 C CA . ASP A 1 93 ? -11.280 -21.819 3.424 1.00 91.56 93 ASP A CA 1
ATOM 754 C C . ASP A 1 93 ? -12.405 -22.588 2.695 1.00 91.56 93 ASP A C 1
ATOM 756 O O . ASP A 1 93 ? -12.432 -23.817 2.725 1.00 91.56 93 ASP A O 1
ATOM 760 N N . ALA A 1 94 ? -13.329 -21.877 2.033 1.00 94.56 9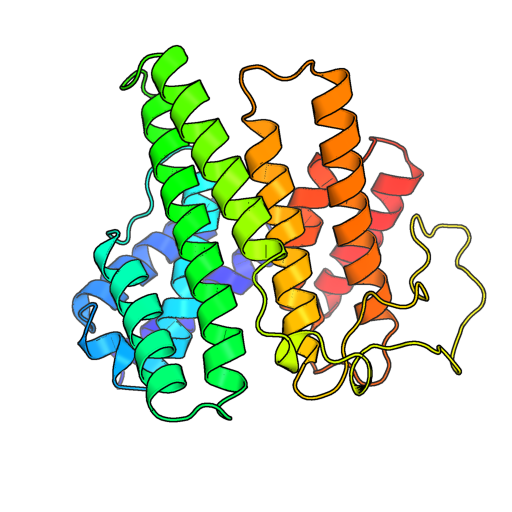4 ALA A N 1
ATOM 761 C CA . ALA A 1 94 ? -14.427 -22.462 1.260 1.00 94.56 94 ALA A CA 1
ATOM 762 C C . ALA A 1 94 ? -14.041 -22.822 -0.186 1.00 94.56 94 ALA A C 1
ATOM 764 O O . ALA A 1 94 ? -14.570 -23.788 -0.732 1.00 94.56 94 ALA A O 1
ATOM 765 N N . ASP A 1 95 ? -13.150 -22.045 -0.802 1.00 92.75 95 ASP A N 1
ATOM 766 C CA . ASP A 1 95 ? -12.638 -22.249 -2.155 1.00 92.75 95 ASP A CA 1
ATOM 767 C C . ASP A 1 95 ? -11.133 -21.951 -2.187 1.00 92.75 95 ASP A C 1
ATOM 769 O O . ASP A 1 95 ? -10.689 -20.796 -2.196 1.00 92.75 95 ASP A O 1
ATOM 773 N N . VAL A 1 96 ? -10.342 -23.026 -2.197 1.00 86.81 96 VAL A N 1
ATOM 774 C CA . VAL A 1 96 ? -8.876 -22.958 -2.179 1.00 86.81 96 VAL A CA 1
ATOM 775 C C . VAL A 1 96 ? -8.288 -22.395 -3.473 1.00 86.81 96 VAL A C 1
ATOM 777 O O . VAL A 1 96 ? -7.126 -21.983 -3.458 1.00 86.81 96 VAL A O 1
ATOM 780 N N . ASP A 1 97 ? -9.072 -22.316 -4.549 1.00 89.06 97 ASP A N 1
ATOM 781 C CA . ASP A 1 97 ? -8.647 -21.826 -5.861 1.00 89.06 97 ASP A CA 1
ATOM 782 C C . ASP A 1 97 ? -9.123 -20.384 -6.135 1.00 89.06 97 ASP A C 1
ATOM 784 O O . ASP A 1 97 ? -8.789 -19.807 -7.172 1.00 89.06 97 ASP A O 1
ATOM 788 N N . ASP A 1 98 ? -9.820 -19.734 -5.188 1.00 91.00 98 ASP A N 1
ATOM 789 C CA . ASP A 1 98 ? -10.237 -18.325 -5.294 1.00 91.00 98 ASP A CA 1
ATOM 790 C C . ASP A 1 98 ? -9.034 -17.366 -5.146 1.00 91.00 98 ASP A C 1
ATOM 792 O O . ASP A 1 98 ? -8.803 -16.731 -4.109 1.00 91.00 98 ASP A O 1
ATOM 796 N N . ILE A 1 99 ? -8.257 -17.233 -6.227 1.00 90.06 99 ILE A N 1
ATOM 797 C CA . ILE A 1 99 ? -7.088 -16.346 -6.343 1.00 90.06 99 ILE A CA 1
ATOM 798 C C . ILE A 1 99 ? -7.433 -14.900 -5.968 1.00 90.06 99 ILE A C 1
ATOM 800 O O . ILE A 1 99 ? -6.649 -14.226 -5.296 1.00 90.06 99 ILE A O 1
ATOM 804 N N . SER A 1 100 ? -8.621 -14.421 -6.346 1.00 90.19 100 SER A N 1
ATOM 805 C CA . SER A 1 100 ? -9.049 -13.048 -6.056 1.00 90.19 100 SER A CA 1
ATOM 806 C C . SER A 1 100 ? -9.220 -12.812 -4.554 1.00 90.19 100 SER A C 1
ATOM 808 O O . SER A 1 100 ? -8.790 -11.774 -4.037 1.00 90.19 100 SER A O 1
ATOM 810 N N . SER A 1 101 ? -9.784 -13.779 -3.827 1.00 92.50 101 SER A N 1
ATOM 811 C CA . SER A 1 101 ? -9.867 -13.728 -2.363 1.00 92.50 101 SER A CA 1
ATOM 812 C C . SER A 1 101 ? -8.489 -13.815 -1.707 1.00 92.50 101 SER A C 1
ATOM 814 O O . SER A 1 101 ? -8.236 -13.074 -0.755 1.00 92.50 101 SER A O 1
ATOM 816 N N . LYS A 1 102 ? -7.565 -14.626 -2.243 1.00 92.69 102 LYS A N 1
ATOM 817 C CA . LYS A 1 102 ? -6.176 -14.688 -1.749 1.00 92.69 102 LYS A CA 1
ATOM 818 C C . LYS A 1 102 ? -5.450 -13.347 -1.893 1.00 92.69 102 LYS A C 1
ATOM 820 O O . LYS A 1 102 ? -4.810 -12.888 -0.945 1.00 92.69 102 LYS A O 1
ATOM 825 N N . ILE A 1 103 ? -5.573 -12.696 -3.052 1.00 91.75 103 ILE A N 1
ATOM 826 C CA . ILE A 1 103 ? -5.005 -11.362 -3.312 1.00 91.75 103 ILE A CA 1
ATOM 827 C C . ILE A 1 103 ? -5.641 -10.329 -2.374 1.00 91.75 103 ILE A C 1
ATOM 829 O O . ILE A 1 103 ? -4.935 -9.554 -1.725 1.00 91.75 103 ILE A O 1
ATOM 833 N N . SER A 1 104 ? -6.969 -10.355 -2.244 1.00 92.75 104 SER A N 1
ATOM 834 C CA . SER A 1 104 ? -7.699 -9.419 -1.386 1.00 92.75 104 SER A CA 1
ATOM 835 C C . SER A 1 104 ? -7.298 -9.563 0.082 1.00 92.75 104 SER A C 1
ATOM 837 O O . SER A 1 104 ? -7.021 -8.559 0.735 1.00 92.75 104 SER A O 1
ATOM 839 N N . LEU A 1 105 ? -7.160 -10.793 0.592 1.00 94.12 105 LEU A N 1
ATOM 840 C CA . LEU A 1 105 ? -6.732 -11.040 1.971 1.00 94.12 105 LEU A CA 1
ATOM 841 C C . LEU A 1 105 ? -5.355 -10.433 2.270 1.00 94.12 105 LEU A C 1
ATOM 843 O O . LEU A 1 105 ? -5.120 -9.947 3.376 1.00 94.12 105 LEU A O 1
ATOM 847 N N . ARG A 1 106 ? -4.430 -10.431 1.301 1.00 92.38 106 ARG A N 1
ATOM 848 C CA . ARG A 1 106 ? -3.117 -9.786 1.476 1.00 92.38 106 ARG A CA 1
ATOM 849 C C . ARG A 1 106 ? -3.260 -8.291 1.676 1.00 92.38 106 ARG A C 1
ATOM 851 O O . ARG A 1 106 ? -2.704 -7.747 2.631 1.00 92.38 106 ARG A O 1
ATOM 858 N N . SER A 1 107 ? -4.033 -7.661 0.801 1.00 93.50 107 SER A N 1
ATOM 859 C CA . SER A 1 107 ? -4.303 -6.228 0.823 1.00 93.50 107 SER A CA 1
ATOM 860 C C . SER A 1 107 ? -4.975 -5.797 2.137 1.00 93.50 107 SER A C 1
ATOM 862 O O . SER A 1 107 ? -4.545 -4.825 2.766 1.00 93.50 107 SER A O 1
ATOM 864 N N . THR A 1 108 ? -5.958 -6.560 2.630 1.00 95.81 108 THR A N 1
ATOM 865 C CA . THR A 1 108 ? -6.647 -6.250 3.896 1.00 95.81 108 THR A CA 1
ATOM 866 C C . THR A 1 108 ? -5.796 -6.536 5.132 1.00 95.81 108 THR A C 1
ATOM 868 O O . THR A 1 108 ? -5.850 -5.780 6.108 1.00 95.81 108 THR A O 1
ATOM 871 N N . ARG A 1 109 ? -4.949 -7.573 5.099 1.00 96.12 109 ARG A N 1
ATOM 872 C CA . ARG A 1 109 ? -3.983 -7.832 6.176 1.00 96.12 109 ARG A CA 1
ATOM 873 C C . ARG A 1 109 ? -2.942 -6.725 6.269 1.00 96.12 109 ARG A C 1
ATOM 875 O O . ARG A 1 109 ? -2.651 -6.295 7.380 1.00 96.12 109 ARG A O 1
ATOM 882 N N . LEU A 1 110 ? -2.445 -6.222 5.136 1.00 96.50 110 LEU A N 1
ATOM 883 C CA . LEU A 1 110 ? -1.515 -5.091 5.131 1.00 96.50 110 LEU A CA 1
ATOM 884 C C . LEU A 1 110 ? -2.176 -3.841 5.726 1.00 96.50 110 LEU A C 1
ATOM 886 O O . LEU A 1 110 ? -1.636 -3.267 6.665 1.00 96.50 110 LEU A O 1
ATOM 890 N N . ARG A 1 111 ? -3.408 -3.513 5.304 1.00 95.88 111 ARG A N 1
ATOM 891 C CA . ARG A 1 111 ? -4.221 -2.433 5.909 1.00 95.88 111 ARG A CA 1
ATOM 892 C C . ARG A 1 111 ? -4.402 -2.602 7.416 1.00 95.88 111 ARG A C 1
ATOM 894 O O . ARG A 1 111 ? -4.399 -1.631 8.162 1.00 95.88 111 ARG A O 1
ATOM 901 N N . SER A 1 112 ? -4.534 -3.838 7.889 1.00 97.56 112 SER A N 1
ATOM 902 C CA . SER A 1 112 ? -4.674 -4.122 9.321 1.00 97.56 112 SER A CA 1
ATOM 903 C C . SER A 1 112 ? -3.391 -3.855 10.107 1.00 97.56 112 SER A C 1
ATOM 905 O O . SER A 1 112 ? -3.484 -3.492 11.279 1.00 97.56 112 SER A O 1
ATOM 907 N N . ILE A 1 113 ? -2.224 -4.020 9.478 1.00 98.12 113 ILE A N 1
ATOM 908 C CA . ILE A 1 113 ? -0.927 -3.630 10.042 1.00 98.12 113 ILE A CA 1
ATOM 909 C C . ILE A 1 113 ? -0.786 -2.103 10.009 1.00 98.12 113 ILE A C 1
ATOM 911 O O . ILE A 1 113 ? -0.403 -1.513 11.014 1.00 98.12 113 ILE A O 1
ATOM 915 N N . SER A 1 114 ? -1.183 -1.445 8.915 1.00 97.50 114 SER A N 1
ATOM 916 C CA . SER A 1 114 ? -1.214 0.022 8.818 1.00 97.50 114 SER A CA 1
ATOM 917 C C . SER A 1 114 ? -2.136 0.663 9.866 1.00 97.50 114 SER A C 1
ATOM 919 O O . SER A 1 114 ? -1.806 1.702 10.432 1.00 97.50 114 SER A O 1
ATOM 921 N N . TYR A 1 115 ? -3.260 0.020 10.198 1.00 98.00 115 TYR A N 1
ATOM 922 C CA . TYR A 1 115 ? -4.075 0.406 11.351 1.00 98.00 115 TYR A CA 1
ATOM 923 C C . TYR A 1 115 ? -3.254 0.359 12.648 1.00 98.00 115 TYR A C 1
ATOM 925 O O . TYR A 1 115 ? -3.216 1.350 13.373 1.00 98.00 115 TYR A O 1
ATOM 933 N N . ASP A 1 116 ? -2.567 -0.756 12.930 1.00 98.19 116 ASP A N 1
ATOM 934 C CA . ASP A 1 116 ? -1.760 -0.906 14.151 1.00 98.19 116 ASP A CA 1
ATOM 935 C C . ASP A 1 116 ? -0.668 0.178 14.230 1.00 98.19 116 ASP A C 1
ATOM 937 O O . ASP A 1 116 ? -0.466 0.765 15.294 1.00 98.19 116 ASP A O 1
ATOM 941 N N . MET A 1 117 ? -0.036 0.504 13.095 1.00 98.12 117 MET A N 1
ATOM 942 C CA . MET A 1 117 ? 0.912 1.617 12.966 1.00 98.12 117 MET A CA 1
ATOM 943 C C . MET A 1 117 ? 0.276 2.952 13.360 1.00 98.12 117 MET A C 1
ATOM 945 O O . MET A 1 117 ? 0.804 3.644 14.225 1.00 98.12 117 MET A O 1
ATOM 949 N N . SER A 1 118 ? -0.877 3.298 12.779 1.00 97.75 118 SER A N 1
ATOM 950 C CA . SER A 1 118 ? -1.550 4.574 13.066 1.00 97.75 118 SER A CA 1
ATOM 951 C C . SER A 1 118 ? -1.892 4.742 14.551 1.00 97.75 118 SER A C 1
ATOM 953 O O . SER A 1 118 ? -1.677 5.808 15.127 1.00 97.75 118 SER A O 1
ATOM 955 N N . ILE A 1 119 ? -2.358 3.670 15.205 1.00 97.81 119 ILE A N 1
ATOM 956 C CA . ILE A 1 119 ? -2.684 3.680 16.632 1.00 97.81 119 ILE A CA 1
ATOM 957 C C . ILE A 1 119 ? -1.418 3.859 17.467 1.00 97.81 119 ILE A C 1
ATOM 959 O O . ILE A 1 119 ? -1.421 4.647 18.415 1.00 97.81 119 ILE A O 1
ATOM 963 N N . LEU A 1 120 ? -0.341 3.145 17.129 1.00 97.81 120 LEU A N 1
ATOM 964 C CA . LEU A 1 120 ? 0.936 3.268 17.824 1.00 97.81 120 LEU A CA 1
ATOM 965 C C . LEU A 1 120 ? 1.477 4.699 17.735 1.00 97.81 120 LEU A C 1
ATOM 967 O O . LEU A 1 120 ? 1.805 5.293 18.762 1.00 97.81 120 LEU A O 1
ATOM 971 N N . TYR A 1 121 ? 1.515 5.271 16.532 1.00 96.44 121 TYR A N 1
ATOM 972 C CA . TYR A 1 121 ? 2.066 6.607 16.296 1.00 96.44 121 TYR A CA 1
ATOM 973 C C . TYR A 1 121 ? 1.233 7.696 16.956 1.00 96.44 121 TYR A C 1
ATOM 975 O O . TYR A 1 121 ? 1.795 8.588 17.586 1.00 96.44 121 TYR A O 1
ATOM 983 N N . ALA A 1 122 ? -0.095 7.581 16.917 1.00 96.56 122 ALA A N 1
ATOM 984 C CA . ALA A 1 122 ? -0.976 8.511 17.611 1.00 96.56 122 ALA A CA 1
ATOM 985 C C . ALA A 1 122 ? -0.812 8.470 19.135 1.00 96.56 122 ALA A C 1
ATOM 987 O O . ALA A 1 122 ? -0.878 9.504 19.799 1.00 96.56 122 ALA A O 1
ATOM 988 N N . ARG A 1 123 ? -0.613 7.281 19.715 1.00 96.94 123 ARG A N 1
ATOM 989 C CA . ARG A 1 123 ? -0.373 7.143 21.159 1.00 96.94 123 ARG A CA 1
ATOM 990 C C . ARG A 1 123 ? 1.007 7.663 21.546 1.00 96.94 123 ARG A C 1
ATOM 992 O O . ARG A 1 123 ? 1.120 8.343 22.564 1.00 96.94 123 ARG A O 1
ATOM 999 N N . GLY A 1 124 ? 2.024 7.371 20.734 1.00 95.19 124 GLY A N 1
ATOM 1000 C CA . GLY A 1 124 ? 3.391 7.849 20.929 1.00 95.19 124 GLY A CA 1
ATOM 1001 C C . GLY A 1 124 ? 3.480 9.374 20.872 1.00 95.19 124 GLY A C 1
ATOM 1002 O O . GLY A 1 124 ? 3.949 9.993 21.823 1.00 95.19 124 GLY A O 1
ATOM 1003 N N . SER A 1 125 ? 2.936 9.995 19.820 1.00 92.50 125 SER A N 1
ATOM 1004 C CA . SER A 1 125 ? 2.968 11.455 19.631 1.00 92.50 125 SER A CA 1
ATOM 1005 C C . SER A 1 125 ? 2.227 12.230 20.727 1.00 92.50 125 SER A C 1
ATOM 1007 O O . SER A 1 125 ? 2.576 13.368 21.030 1.00 92.50 125 SER A O 1
ATOM 1009 N N . ARG A 1 126 ? 1.223 11.607 21.358 1.00 94.75 126 ARG A N 1
ATOM 1010 C CA . ARG A 1 126 ? 0.438 12.179 22.466 1.00 94.75 126 ARG A CA 1
ATOM 1011 C C . ARG A 1 126 ? 0.984 11.835 23.856 1.00 94.75 126 ARG A C 1
ATOM 1013 O O . ARG A 1 126 ? 0.329 12.162 24.842 1.00 94.75 126 ARG A O 1
ATOM 1020 N N . GLY A 1 127 ? 2.118 11.137 23.954 1.00 93.81 127 GLY A N 1
ATOM 1021 C CA . GLY A 1 127 ? 2.703 10.727 25.236 1.00 93.81 127 GLY A CA 1
ATOM 1022 C C . GLY A 1 127 ? 1.831 9.755 26.042 1.00 93.81 127 GLY A C 1
ATOM 1023 O O . GLY A 1 127 ? 1.908 9.721 27.265 1.00 93.81 127 GLY A O 1
ATOM 1024 N N . GLN A 1 128 ? 0.968 8.979 25.378 1.00 97.00 128 GLN A N 1
ATOM 1025 C CA . GLN A 1 128 ? 0.043 8.031 26.021 1.00 97.00 128 GLN A CA 1
ATOM 1026 C C . GLN A 1 128 ? 0.674 6.657 26.304 1.00 97.00 128 GLN A C 1
ATOM 1028 O O . GLN A 1 128 ? 0.004 5.762 26.822 1.00 97.00 128 GLN A O 1
ATOM 1033 N N . ILE A 1 129 ? 1.930 6.466 25.904 1.00 97.31 129 ILE A N 1
ATOM 1034 C CA . ILE A 1 129 ? 2.750 5.270 26.118 1.00 97.31 129 ILE A CA 1
ATOM 1035 C C . ILE A 1 129 ? 4.186 5.694 26.405 1.00 97.31 129 ILE A C 1
ATOM 1037 O O . ILE A 1 129 ? 4.607 6.773 25.989 1.00 97.31 129 ILE A O 1
ATOM 1041 N N . THR A 1 130 ? 4.931 4.848 27.112 1.00 97.38 130 THR A N 1
ATOM 1042 C CA . THR A 1 130 ? 6.359 5.072 27.362 1.00 97.38 130 THR A CA 1
ATOM 1043 C C . THR A 1 130 ? 7.174 4.832 26.088 1.00 97.38 130 THR A C 1
ATOM 1045 O O . THR A 1 130 ? 6.723 4.139 25.173 1.00 97.38 130 THR A O 1
ATOM 1048 N N . SER A 1 131 ? 8.398 5.365 26.029 1.00 95.75 131 SER A N 1
ATOM 1049 C CA . SER A 1 131 ? 9.320 5.103 24.914 1.00 95.75 131 SER A CA 1
ATOM 1050 C C . SER A 1 131 ? 9.656 3.614 24.778 1.00 95.75 131 SER A C 1
ATOM 1052 O O . SER A 1 131 ? 9.731 3.099 23.668 1.00 95.75 131 SER A O 1
ATOM 1054 N N . GLU A 1 132 ? 9.787 2.905 25.902 1.00 96.44 132 GLU A N 1
ATOM 1055 C CA . GLU A 1 132 ? 10.035 1.457 25.947 1.00 96.44 132 GLU A CA 1
ATOM 1056 C C . GLU A 1 132 ? 8.853 0.661 25.378 1.00 96.44 132 GLU A C 1
ATOM 1058 O O . GLU A 1 132 ? 9.032 -0.267 24.586 1.00 96.44 132 GLU A O 1
ATOM 1063 N N . ASP A 1 133 ? 7.625 1.043 25.742 1.00 97.31 133 ASP A N 1
ATOM 1064 C CA . ASP A 1 133 ? 6.417 0.436 25.191 1.00 97.31 133 ASP A CA 1
ATOM 1065 C C . ASP A 1 133 ? 6.279 0.740 23.696 1.00 97.31 133 ASP A C 1
ATOM 1067 O O . ASP A 1 133 ? 5.907 -0.147 22.927 1.00 97.31 133 ASP A O 1
ATOM 1071 N N . PHE A 1 134 ? 6.607 1.965 23.272 1.00 97.62 134 PHE A N 1
ATOM 1072 C CA . PHE A 1 134 ? 6.612 2.344 21.862 1.00 97.62 134 PHE A CA 1
ATOM 1073 C C . PHE A 1 134 ? 7.597 1.492 21.059 1.00 97.62 134 PHE A C 1
ATOM 1075 O O . PHE A 1 134 ? 7.198 0.902 20.058 1.00 97.62 134 PHE A O 1
ATOM 1082 N N . ALA A 1 135 ? 8.845 1.370 21.518 1.00 97.31 135 ALA A N 1
ATOM 1083 C CA . ALA A 1 135 ? 9.875 0.550 20.885 1.00 97.31 135 ALA A CA 1
ATOM 1084 C C . ALA A 1 135 ? 9.456 -0.920 20.766 1.00 97.31 135 ALA A C 1
ATOM 1086 O O . ALA A 1 135 ? 9.556 -1.524 19.695 1.00 97.31 135 ALA A O 1
ATOM 1087 N N . ARG A 1 136 ? 8.890 -1.487 21.838 1.00 97.50 136 ARG A N 1
ATOM 1088 C CA . ARG A 1 136 ? 8.394 -2.867 21.837 1.00 97.50 136 ARG A CA 1
ATOM 1089 C C . ARG A 1 136 ? 7.265 -3.077 20.827 1.00 97.50 136 ARG A C 1
ATOM 1091 O O . ARG A 1 136 ? 7.271 -4.070 20.102 1.00 97.50 136 ARG A O 1
ATOM 1098 N N . GLU A 1 137 ? 6.273 -2.190 20.787 1.00 97.94 137 GLU A N 1
ATOM 1099 C CA . GLU A 1 13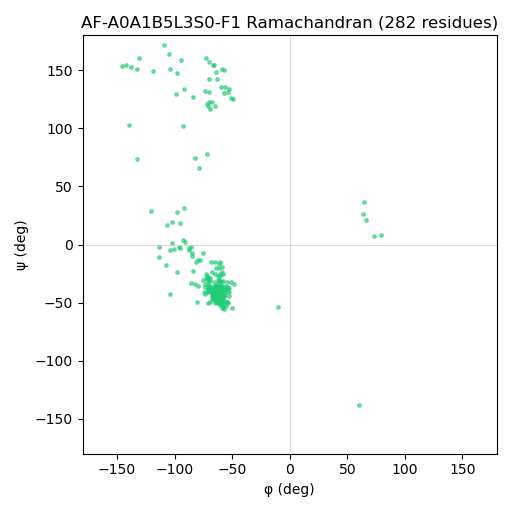7 ? 5.168 -2.314 19.829 1.00 97.94 137 GLU A CA 1
ATOM 1100 C C . GLU A 1 137 ? 5.611 -2.016 18.388 1.00 97.94 137 GLU A C 1
ATOM 1102 O O . GLU A 1 137 ? 5.125 -2.665 17.461 1.00 97.94 137 GLU A O 1
ATOM 1107 N N . HIS A 1 138 ? 6.568 -1.103 18.190 1.00 98.06 138 HIS A N 1
ATOM 1108 C CA . HIS A 1 138 ? 7.181 -0.832 16.887 1.00 98.06 138 HIS A CA 1
ATOM 1109 C C . HIS A 1 138 ? 7.874 -2.088 16.343 1.00 98.06 138 HIS A C 1
ATOM 1111 O O . HIS A 1 138 ? 7.537 -2.537 15.248 1.00 98.06 138 HIS A O 1
ATOM 1117 N N . SER A 1 139 ? 8.705 -2.747 17.158 1.00 97.38 139 SER A N 1
ATOM 1118 C CA . SER A 1 139 ? 9.362 -4.013 16.802 1.00 97.38 139 SER A CA 1
ATOM 1119 C C . SER A 1 139 ? 8.360 -5.128 16.465 1.00 97.38 139 SER A C 1
ATOM 1121 O O . SER A 1 139 ? 8.525 -5.826 15.465 1.00 97.38 139 SER A O 1
ATOM 1123 N N . LYS A 1 140 ? 7.250 -5.252 17.206 1.00 98.06 140 LYS A N 1
ATOM 1124 C CA . LYS A 1 140 ? 6.184 -6.213 16.856 1.00 98.06 140 LYS A CA 1
ATOM 1125 C C . LYS A 1 140 ? 5.552 -5.924 15.493 1.00 98.06 140 LYS A C 1
ATOM 1127 O O . LYS A 1 140 ? 5.146 -6.850 14.792 1.00 98.06 140 LYS A O 1
ATOM 1132 N N . ILE A 1 141 ? 5.400 -4.652 15.126 1.00 98.31 141 ILE A N 1
ATOM 1133 C CA . ILE A 1 141 ? 4.887 -4.264 13.806 1.00 98.31 141 ILE A CA 1
ATOM 1134 C C . ILE A 1 141 ? 5.917 -4.581 12.720 1.00 98.31 141 ILE A C 1
ATOM 1136 O O . ILE A 1 141 ? 5.527 -5.103 11.675 1.00 98.31 141 ILE A O 1
ATOM 1140 N N . THR A 1 142 ? 7.207 -4.348 12.977 1.00 97.50 142 THR A N 1
ATOM 1141 C CA . THR A 1 142 ? 8.299 -4.766 12.087 1.00 97.50 142 THR A CA 1
ATOM 1142 C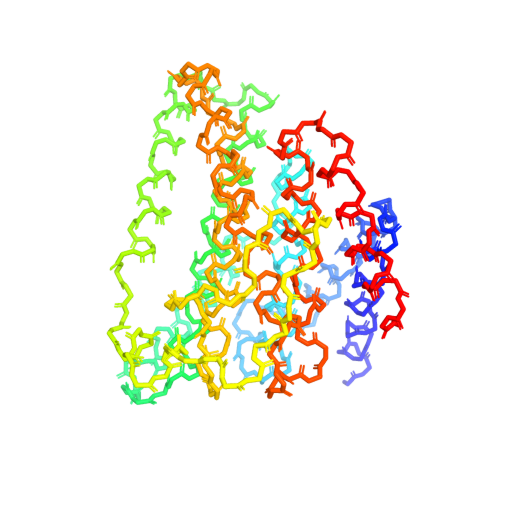 C . THR A 1 142 ? 8.204 -6.266 11.780 1.00 97.50 142 THR A C 1
ATOM 1144 O O . THR A 1 142 ? 8.149 -6.659 10.613 1.00 97.50 142 THR A O 1
ATOM 1147 N N . ASP A 1 143 ? 8.062 -7.106 12.809 1.00 97.62 143 ASP A N 1
ATOM 1148 C CA . ASP A 1 143 ? 7.908 -8.555 12.640 1.00 97.62 143 ASP A CA 1
ATOM 1149 C C . ASP A 1 143 ? 6.664 -8.911 11.822 1.00 97.62 143 ASP A C 1
ATOM 1151 O O . ASP A 1 143 ? 6.730 -9.748 10.920 1.00 97.62 143 ASP A O 1
ATOM 1155 N N . LYS A 1 144 ? 5.526 -8.250 12.079 1.00 97.69 144 LYS A N 1
ATOM 1156 C CA . LYS A 1 144 ? 4.297 -8.441 11.290 1.00 97.69 144 LYS A CA 1
ATOM 1157 C C . LYS A 1 144 ? 4.498 -8.075 9.820 1.00 97.69 144 LYS A C 1
ATOM 1159 O O . LYS A 1 144 ? 3.989 -8.790 8.961 1.00 97.69 144 LYS A O 1
ATOM 1164 N N . LEU A 1 145 ? 5.215 -6.992 9.513 1.00 97.69 145 LEU A N 1
ATOM 1165 C CA . LEU A 1 145 ? 5.498 -6.570 8.137 1.00 97.69 145 LEU A CA 1
ATOM 1166 C C . LEU A 1 145 ? 6.405 -7.574 7.420 1.00 97.69 145 LEU A C 1
ATOM 1168 O O . LEU A 1 145 ? 6.126 -7.927 6.270 1.00 97.69 145 LEU A O 1
ATOM 1172 N N . PHE A 1 146 ? 7.442 -8.082 8.091 1.00 96.31 146 PHE A N 1
ATOM 1173 C CA . PHE A 1 146 ? 8.310 -9.117 7.529 1.00 96.31 146 PHE A CA 1
ATOM 1174 C C . PHE A 1 146 ? 7.579 -10.446 7.341 1.00 96.31 146 PHE A C 1
ATOM 1176 O O . PHE A 1 146 ? 7.639 -11.027 6.257 1.00 96.31 146 PHE A O 1
ATOM 1183 N N . GLN A 1 147 ? 6.830 -10.903 8.346 1.00 95.88 147 GLN A N 1
ATOM 1184 C CA . GLN A 1 147 ? 6.002 -12.106 8.241 1.00 95.88 147 GLN A CA 1
ATOM 1185 C C . GLN A 1 147 ? 4.969 -11.965 7.127 1.00 95.88 147 GLN A C 1
ATOM 1187 O O . GLN A 1 147 ? 4.793 -12.886 6.330 1.00 95.88 147 GLN A O 1
ATOM 1192 N N . TRP A 1 148 ? 4.315 -10.807 7.016 1.00 95.00 148 TRP A N 1
ATOM 1193 C CA . TRP A 1 148 ? 3.369 -10.552 5.938 1.00 95.00 148 TRP A CA 1
ATOM 1194 C C . TRP A 1 148 ? 4.032 -10.699 4.569 1.00 95.00 148 TRP A C 1
ATOM 1196 O O . TRP A 1 148 ? 3.390 -11.232 3.675 1.00 95.00 148 TRP A O 1
ATOM 1206 N N . LYS A 1 149 ? 5.298 -10.292 4.394 1.00 92.50 149 LYS A N 1
ATOM 1207 C CA . LYS A 1 149 ? 6.026 -10.395 3.116 1.00 92.50 149 LYS A CA 1
ATOM 1208 C C . LYS A 1 149 ? 6.482 -11.820 2.784 1.00 92.50 149 LYS A C 1
ATOM 1210 O O . LYS A 1 149 ? 6.592 -12.145 1.602 1.00 92.50 149 LYS A O 1
ATOM 1215 N N . THR A 1 150 ? 6.774 -12.648 3.788 1.00 90.12 150 THR A N 1
ATOM 1216 C CA . THR A 1 150 ? 7.371 -13.988 3.609 1.00 90.12 150 THR A CA 1
ATOM 1217 C C . THR A 1 150 ? 6.360 -15.134 3.643 1.00 90.12 150 THR A C 1
ATOM 1219 O O . THR A 1 150 ? 6.612 -16.183 3.060 1.00 90.12 150 THR A O 1
ATOM 1222 N N . THR A 1 151 ? 5.194 -14.951 4.266 1.00 87.44 151 THR A N 1
ATOM 1223 C CA . THR A 1 151 ? 4.178 -16.013 4.461 1.00 87.44 151 THR A CA 1
ATOM 1224 C C . THR A 1 151 ? 3.133 -16.071 3.345 1.00 87.44 151 THR A C 1
ATOM 1226 O O . THR A 1 151 ? 1.959 -16.393 3.542 1.00 87.44 151 THR A O 1
ATOM 1229 N N . TRP A 1 152 ? 3.556 -15.716 2.140 1.00 83.94 152 TRP A N 1
ATOM 1230 C CA . TRP A 1 152 ? 2.703 -15.655 0.968 1.00 83.94 152 TRP A CA 1
ATOM 1231 C C . TRP A 1 152 ? 2.288 -17.057 0.518 1.00 83.94 152 TRP A C 1
ATOM 1233 O O . TRP A 1 152 ? 3.136 -17.928 0.354 1.00 83.94 152 TRP A O 1
ATOM 1243 N N . ASP A 1 153 ? 0.984 -17.267 0.275 1.00 81.56 153 ASP A N 1
ATOM 1244 C CA . ASP A 1 153 ? 0.527 -18.435 -0.495 1.00 81.56 153 ASP A CA 1
ATOM 1245 C C . ASP A 1 153 ? 1.345 -18.530 -1.794 1.00 81.56 153 ASP A C 1
ATOM 1247 O O . ASP A 1 153 ? 1.433 -17.549 -2.548 1.00 81.56 153 ASP A O 1
ATOM 1251 N N . LYS A 1 154 ? 1.960 -19.699 -2.008 1.00 84.50 154 LYS A N 1
ATOM 1252 C CA . LYS A 1 154 ? 2.880 -19.971 -3.113 1.00 84.50 154 LYS A CA 1
ATOM 1253 C C . LYS A 1 154 ? 2.226 -19.732 -4.468 1.00 84.50 154 LYS A C 1
ATOM 1255 O O . LYS A 1 154 ? 2.914 -19.272 -5.368 1.00 84.50 154 LYS A O 1
ATOM 1260 N N . VAL A 1 155 ? 0.912 -19.955 -4.592 1.00 86.62 155 VAL A N 1
ATOM 1261 C CA . VAL A 1 155 ? 0.197 -19.756 -5.864 1.00 86.62 155 VAL A CA 1
ATOM 1262 C C . VAL A 1 155 ? 0.265 -18.309 -6.345 1.00 86.62 155 VAL A C 1
ATOM 1264 O O . VAL A 1 155 ? 0.265 -18.042 -7.532 1.00 86.62 155 VAL A O 1
ATOM 1267 N N . LEU A 1 156 ? 0.346 -17.345 -5.427 1.00 84.81 156 LEU A N 1
ATOM 1268 C CA . LEU A 1 156 ? 0.415 -15.926 -5.780 1.00 84.81 156 LEU A CA 1
ATOM 1269 C C . LEU A 1 156 ? 1.855 -15.416 -5.937 1.00 84.81 156 LEU A C 1
ATOM 1271 O O . LEU A 1 156 ? 2.058 -14.214 -6.095 1.00 84.81 156 LEU A O 1
ATOM 1275 N N . ALA A 1 157 ? 2.835 -16.303 -5.791 1.00 83.94 157 ALA A N 1
ATOM 1276 C CA . ALA A 1 157 ? 4.240 -16.073 -6.102 1.00 83.94 157 ALA A CA 1
ATOM 1277 C C . ALA A 1 157 ? 4.706 -17.082 -7.165 1.00 83.94 157 ALA A C 1
ATOM 1279 O O . ALA A 1 157 ? 5.865 -17.491 -7.172 1.00 83.94 157 ALA A O 1
ATOM 1280 N N . ASP A 1 158 ? 3.769 -17.523 -8.007 1.00 87.31 158 ASP A N 1
ATOM 1281 C CA . ASP A 1 158 ? 4.011 -18.494 -9.059 1.00 87.31 158 ASP A CA 1
ATOM 1282 C C . ASP A 1 158 ? 4.986 -17.901 -10.098 1.00 87.31 158 ASP A C 1
ATOM 1284 O O . ASP A 1 158 ? 4.680 -16.857 -10.694 1.00 87.31 158 ASP A O 1
ATOM 1288 N N . PRO A 1 159 ? 6.167 -18.523 -10.292 1.00 88.44 159 PRO A N 1
ATOM 1289 C CA . PRO A 1 159 ? 7.171 -18.057 -11.242 1.00 88.44 159 PRO A CA 1
ATOM 1290 C C . PRO A 1 159 ? 6.668 -17.956 -12.685 1.00 88.44 159 PRO A C 1
ATOM 1292 O O . PRO A 1 159 ? 7.194 -17.132 -13.428 1.00 88.44 159 PRO A O 1
ATOM 1295 N N . ASP A 1 160 ? 5.641 -18.717 -13.076 1.00 90.44 160 ASP A N 1
ATOM 1296 C CA . ASP A 1 160 ? 5.105 -18.700 -14.446 1.00 90.44 160 ASP A CA 1
ATOM 1297 C C . ASP A 1 160 ? 4.432 -17.358 -14.791 1.00 90.44 160 ASP A C 1
ATOM 1299 O O . ASP A 1 160 ? 4.346 -16.947 -15.955 1.00 90.44 160 ASP A O 1
ATOM 1303 N N . TYR A 1 161 ? 3.985 -16.627 -13.767 1.00 90.94 161 TYR A N 1
ATOM 1304 C CA . TYR A 1 161 ? 3.392 -15.299 -13.915 1.00 90.94 161 TYR A CA 1
ATOM 1305 C C . TYR A 1 161 ? 4.391 -14.165 -13.695 1.00 90.94 161 TYR A C 1
ATOM 1307 O O . TYR A 1 161 ? 4.027 -12.992 -13.824 1.00 90.94 161 TYR A O 1
ATOM 1315 N N . LEU A 1 162 ? 5.638 -14.495 -13.360 1.00 92.88 162 LEU A N 1
ATOM 1316 C CA . LEU A 1 162 ? 6.705 -13.537 -13.140 1.00 92.88 162 LEU A CA 1
ATOM 1317 C C . LEU A 1 162 ? 7.341 -13.159 -14.480 1.00 92.88 162 LEU A C 1
ATOM 1319 O O . LEU A 1 162 ? 7.770 -14.014 -15.250 1.00 92.88 162 LEU A O 1
ATOM 1323 N N . VAL A 1 163 ? 7.426 -11.863 -14.762 1.00 91.94 163 VAL A N 1
ATOM 1324 C CA . VAL A 1 163 ? 8.087 -11.368 -15.971 1.00 91.94 163 VAL A CA 1
ATOM 1325 C C . VAL A 1 163 ? 9.593 -11.607 -15.842 1.00 91.94 163 VAL A C 1
ATOM 1327 O O . VAL A 1 163 ? 10.261 -11.068 -14.949 1.00 91.94 163 VAL A O 1
ATOM 1330 N N . THR A 1 164 ? 10.113 -12.445 -16.736 1.00 92.19 164 THR A N 1
ATOM 1331 C CA . THR A 1 164 ? 11.524 -12.860 -16.789 1.00 92.19 164 THR A CA 1
ATOM 1332 C C . THR A 1 164 ? 12.242 -12.364 -18.041 1.00 92.19 164 THR A C 1
ATOM 1334 O O . THR A 1 164 ? 13.470 -12.402 -18.087 1.00 92.19 164 THR A O 1
ATOM 1337 N N . ASP A 1 165 ? 11.509 -11.833 -19.016 1.00 89.56 165 ASP A N 1
ATOM 1338 C CA . ASP A 1 165 ? 12.034 -11.289 -20.258 1.00 89.56 165 ASP A CA 1
ATOM 1339 C C . ASP A 1 165 ? 11.342 -9.973 -20.652 1.00 89.56 165 ASP A C 1
ATOM 1341 O O . ASP A 1 165 ? 10.200 -9.683 -20.298 1.00 89.56 165 ASP A O 1
ATOM 1345 N N . PHE A 1 166 ? 12.076 -9.140 -21.390 1.00 88.25 166 PHE A N 1
ATOM 1346 C CA . PHE A 1 166 ? 11.612 -7.839 -21.871 1.00 88.25 166 PHE A CA 1
ATOM 1347 C C . PHE A 1 166 ? 11.954 -7.699 -23.361 1.00 88.25 166 PHE A C 1
ATOM 1349 O O . PHE A 1 166 ? 12.877 -6.965 -23.715 1.00 88.25 166 PHE A O 1
ATOM 1356 N N . PRO A 1 167 ? 11.238 -8.391 -24.268 1.00 86.25 167 PRO A N 1
ATOM 1357 C CA . PRO A 1 167 ? 11.563 -8.386 -25.699 1.00 86.25 167 PRO A CA 1
ATOM 1358 C C . PRO A 1 167 ? 11.402 -7.005 -26.360 1.00 86.25 167 PRO A C 1
ATOM 1360 O O . PRO A 1 167 ? 11.901 -6.774 -27.454 1.00 86.25 167 PRO A O 1
ATOM 1363 N N . TYR A 1 168 ? 10.714 -6.079 -25.692 1.00 84.50 168 TYR A N 1
ATOM 1364 C CA . TYR A 1 168 ? 10.472 -4.701 -26.123 1.00 84.50 168 TYR A CA 1
ATOM 1365 C C . TYR A 1 168 ? 11.383 -3.686 -25.406 1.00 84.50 168 TYR A C 1
ATOM 1367 O O . TYR A 1 168 ? 11.044 -2.501 -25.338 1.00 84.50 168 TYR A O 1
ATOM 1375 N N . ILE A 1 169 ? 12.502 -4.144 -24.831 1.00 87.44 169 ILE A N 1
ATOM 1376 C CA . ILE A 1 169 ? 13.463 -3.282 -24.142 1.00 87.44 169 ILE A CA 1
ATOM 1377 C C . ILE A 1 169 ? 13.860 -2.101 -25.033 1.00 87.44 169 ILE A C 1
ATOM 1379 O O . ILE A 1 169 ? 14.256 -2.263 -26.188 1.00 87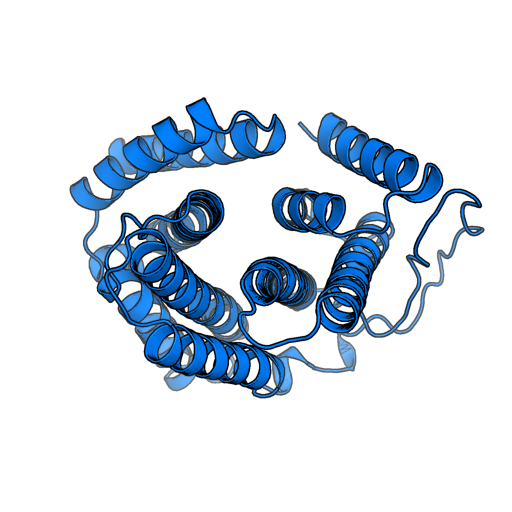.44 169 ILE A O 1
ATOM 1383 N N . LYS A 1 170 ? 13.708 -0.894 -24.496 1.00 84.56 170 LYS A N 1
ATOM 1384 C CA . LYS A 1 170 ? 14.211 0.330 -25.119 1.00 84.56 170 LYS A CA 1
ATOM 1385 C C . LYS A 1 170 ? 15.587 0.647 -24.555 1.00 84.56 170 LYS A C 1
ATOM 1387 O O . LYS A 1 170 ? 15.919 0.195 -23.458 1.00 84.56 170 LYS A O 1
ATOM 1392 N N . GLU A 1 171 ? 16.358 1.445 -25.287 1.00 85.25 171 GLU A N 1
ATOM 1393 C CA . GLU A 1 171 ? 17.607 1.992 -24.758 1.00 85.25 171 GLU A CA 1
ATOM 1394 C C . GLU A 1 171 ? 17.345 2.681 -23.405 1.00 85.25 171 GLU A C 1
ATOM 1396 O O . GLU A 1 171 ? 16.346 3.402 -23.284 1.00 85.25 171 GLU A O 1
ATOM 1401 N N . PRO A 1 172 ? 18.179 2.430 -22.376 1.00 81.75 172 PRO A N 1
ATOM 1402 C CA . PRO A 1 172 ? 18.019 3.065 -21.075 1.00 81.75 172 PRO A CA 1
ATOM 1403 C C . PRO A 1 172 ? 18.038 4.590 -21.200 1.00 81.75 172 PRO A C 1
ATOM 1405 O O . PRO A 1 172 ? 18.950 5.151 -21.806 1.00 81.75 172 PRO A O 1
ATOM 1408 N N . ASP A 1 173 ? 17.058 5.261 -20.596 1.00 86.06 173 ASP A N 1
ATOM 1409 C CA . ASP A 1 173 ? 17.072 6.717 -20.491 1.00 86.06 173 ASP A CA 1
ATOM 1410 C C . ASP A 1 173 ? 18.229 7.126 -19.553 1.00 86.06 173 ASP A C 1
ATOM 1412 O O . ASP A 1 173 ? 18.265 6.677 -18.401 1.00 86.06 173 ASP A O 1
ATOM 1416 N N . PRO A 1 174 ? 19.194 7.959 -19.992 1.00 86.31 174 PRO A N 1
ATOM 1417 C CA . PRO A 1 174 ? 20.293 8.404 -19.134 1.00 86.31 174 PRO A CA 1
ATOM 1418 C C . PRO A 1 174 ? 19.811 9.137 -17.871 1.00 86.31 174 PRO A C 1
ATOM 1420 O O . PRO A 1 174 ? 20.518 9.133 -16.856 1.00 86.31 174 PRO A O 1
ATOM 1423 N N . ASP A 1 175 ? 18.605 9.708 -17.898 1.00 88.50 175 ASP A N 1
ATOM 1424 C CA . ASP A 1 175 ? 17.984 10.402 -16.774 1.00 88.50 175 ASP A CA 1
ATOM 1425 C C . ASP A 1 175 ? 17.188 9.465 -15.843 1.00 88.50 175 ASP A C 1
ATOM 1427 O O . ASP A 1 175 ? 16.684 9.912 -14.805 1.00 88.50 175 ASP A O 1
ATOM 1431 N N . ASP A 1 176 ? 17.053 8.173 -16.168 1.00 91.69 176 ASP A N 1
ATOM 1432 C CA . ASP A 1 176 ? 16.410 7.198 -15.282 1.00 91.69 176 ASP A CA 1
ATOM 1433 C C . ASP A 1 176 ? 17.265 6.902 -14.045 1.00 91.69 176 ASP A C 1
ATOM 1435 O O . ASP A 1 176 ? 18.492 6.835 -14.103 1.00 91.69 176 ASP A O 1
ATOM 1439 N N . ILE A 1 177 ? 16.616 6.730 -12.893 1.00 95.31 177 ILE A N 1
ATOM 1440 C CA . ILE A 1 177 ? 17.289 6.413 -11.616 1.00 95.31 177 ILE A CA 1
ATOM 1441 C C . ILE A 1 177 ? 17.203 4.924 -11.255 1.00 95.31 177 ILE A C 1
ATOM 1443 O O . ILE A 1 177 ? 17.757 4.494 -10.248 1.00 95.31 177 ILE A O 1
ATOM 1447 N N . VAL A 1 178 ? 16.482 4.152 -12.066 1.00 94.75 178 VAL A N 1
ATOM 1448 C CA . VAL A 1 178 ? 16.170 2.729 -11.894 1.00 94.75 178 VAL A CA 1
ATOM 1449 C C . VAL A 1 178 ? 16.125 2.064 -13.268 1.00 94.75 178 VAL A C 1
ATOM 1451 O O . VAL A 1 178 ? 15.826 2.728 -14.255 1.00 94.75 178 VAL A O 1
ATOM 1454 N N . ASN A 1 179 ? 16.395 0.761 -13.348 1.00 91.75 179 ASN A N 1
ATOM 1455 C CA . ASN A 1 179 ? 16.305 0.023 -14.609 1.00 91.75 179 ASN A CA 1
ATOM 1456 C C . ASN A 1 179 ? 14.909 -0.602 -14.746 1.00 91.75 179 ASN A C 1
ATOM 1458 O O . ASN A 1 179 ? 14.695 -1.664 -14.156 1.00 91.75 179 ASN A O 1
ATOM 1462 N N . PRO A 1 180 ? 13.966 -0.046 -15.531 1.00 90.19 180 PRO A N 1
ATOM 1463 C CA . PRO A 1 180 ? 12.583 -0.536 -15.585 1.00 90.19 180 PRO A CA 1
ATOM 1464 C C . PRO A 1 180 ? 12.448 -1.994 -16.061 1.00 90.19 180 PRO A C 1
ATOM 1466 O O . PRO A 1 180 ? 11.410 -2.608 -15.838 1.00 90.19 180 PRO A O 1
ATOM 1469 N N . TYR A 1 181 ? 13.494 -2.574 -16.653 1.00 91.38 181 TYR A N 1
ATOM 1470 C CA . TYR A 1 181 ? 13.528 -3.944 -17.170 1.00 91.38 181 TYR A CA 1
ATOM 1471 C C . TYR A 1 181 ? 14.180 -4.938 -16.195 1.00 91.38 181 TYR A C 1
ATOM 1473 O O . TYR A 1 181 ? 14.772 -5.938 -16.600 1.00 91.38 181 TYR A O 1
ATOM 1481 N N . THR A 1 182 ? 14.108 -4.656 -14.893 1.00 89.69 182 THR A N 1
ATOM 1482 C CA . THR A 1 182 ? 14.570 -5.588 -13.859 1.00 89.69 182 THR A CA 1
ATOM 1483 C C . THR A 1 182 ? 13.607 -6.772 -13.775 1.00 89.69 182 THR A C 1
ATOM 1485 O O . THR A 1 182 ? 12.417 -6.605 -13.499 1.00 89.69 182 THR A O 1
ATOM 1488 N N . THR A 1 183 ? 14.121 -7.975 -14.024 1.00 90.62 183 THR A N 1
ATOM 1489 C CA . THR A 1 183 ? 13.346 -9.219 -13.961 1.00 90.62 183 THR A CA 1
ATOM 1490 C C . THR A 1 183 ? 12.974 -9.564 -12.522 1.00 90.62 183 THR A C 1
ATOM 1492 O O . THR A 1 183 ? 13.603 -9.113 -11.564 1.00 90.62 183 THR A O 1
ATOM 1495 N N . GLY A 1 184 ? 11.920 -10.361 -12.348 1.00 87.75 184 GLY A N 1
ATOM 1496 C CA . GLY A 1 184 ? 11.532 -10.843 -11.021 1.00 87.75 184 GLY A CA 1
ATOM 1497 C C . GLY A 1 184 ? 10.756 -9.848 -10.152 1.00 87.75 184 GLY A C 1
ATOM 1498 O O . GLY A 1 184 ? 10.503 -10.123 -8.980 1.00 87.75 184 GLY A O 1
ATOM 1499 N N . LEU A 1 185 ? 10.359 -8.704 -10.714 1.00 89.31 185 LEU A N 1
ATOM 1500 C CA . LEU A 1 185 ? 9.602 -7.665 -10.012 1.00 89.31 185 LEU A CA 1
ATOM 1501 C C . LEU A 1 185 ? 8.120 -7.636 -10.397 1.00 89.31 185 LEU A C 1
ATOM 1503 O O . LEU A 1 185 ? 7.250 -7.442 -9.549 1.00 89.31 185 LEU A O 1
ATOM 1507 N N . LEU A 1 186 ? 7.854 -7.773 -11.692 1.00 92.88 186 LEU A N 1
ATOM 1508 C CA . LEU A 1 186 ? 6.546 -7.567 -12.289 1.00 92.88 186 LEU A CA 1
ATOM 1509 C C . LEU A 1 186 ? 5.849 -8.907 -12.502 1.00 92.88 186 LEU A C 1
ATOM 1511 O O . LEU A 1 186 ? 6.410 -9.807 -13.117 1.00 92.88 186 LEU A O 1
ATOM 1515 N N . TYR A 1 187 ? 4.606 -9.003 -12.047 1.00 93.12 187 TYR A N 1
ATOM 1516 C CA . TYR A 1 187 ? 3.699 -10.088 -12.403 1.00 93.12 187 TYR A CA 1
ATOM 1517 C C . TYR A 1 187 ? 2.762 -9.667 -13.537 1.00 93.12 187 TYR A C 1
ATOM 1519 O O . TYR A 1 187 ? 2.353 -8.503 -13.609 1.00 93.12 187 TYR A O 1
ATOM 1527 N N . HIS A 1 188 ? 2.378 -10.613 -14.393 1.00 90.50 188 HIS A N 1
ATOM 1528 C CA . HIS A 1 188 ? 1.421 -10.393 -15.482 1.00 90.50 188 HIS A CA 1
ATOM 1529 C C . HIS A 1 188 ? 0.068 -11.087 -15.232 1.00 90.50 188 HIS A C 1
ATOM 1531 O O . HIS A 1 188 ? -0.129 -11.806 -14.249 1.00 90.50 188 HIS A O 1
ATOM 1537 N N . GLY A 1 189 ? -0.913 -10.795 -16.091 1.00 88.44 189 GLY A N 1
ATOM 1538 C CA . GLY A 1 189 ? -2.258 -11.368 -16.002 1.00 88.44 189 GLY A CA 1
ATOM 1539 C C . GLY A 1 189 ? -2.975 -11.050 -14.684 1.00 88.44 189 GLY A C 1
ATOM 1540 O O . GLY A 1 189 ? -2.907 -9.932 -14.171 1.00 88.44 189 GLY A O 1
ATOM 1541 N N . LEU A 1 190 ? -3.667 -12.048 -14.124 1.00 84.56 190 LEU A N 1
ATOM 1542 C CA . LEU A 1 190 ? -4.413 -11.919 -12.862 1.00 84.56 190 LEU A CA 1
ATOM 1543 C C . LEU A 1 190 ? -3.510 -11.635 -11.649 1.00 84.56 190 LEU A C 1
ATOM 1545 O O . LEU A 1 190 ? -3.980 -11.105 -10.644 1.00 84.56 190 LEU A O 1
ATOM 1549 N N . PHE A 1 191 ? -2.213 -11.934 -11.749 1.00 90.06 191 PHE A N 1
ATOM 1550 C CA . PHE A 1 191 ? -1.240 -11.713 -10.682 1.00 90.06 191 PHE A CA 1
ATOM 1551 C C . PHE A 1 191 ? -0.641 -10.309 -10.720 1.00 90.06 191 PHE A C 1
ATOM 1553 O O . PHE A 1 191 ? 0.097 -9.948 -9.812 1.00 90.06 191 PHE A O 1
ATOM 1560 N N . PHE A 1 192 ? -0.988 -9.465 -11.696 1.00 91.62 192 PHE A N 1
ATOM 1561 C CA . PHE A 1 192 ? -0.489 -8.089 -11.771 1.00 91.62 192 PHE A CA 1
ATOM 1562 C C . PHE A 1 192 ? -0.703 -7.301 -10.465 1.00 91.62 192 PHE A C 1
ATOM 1564 O O . PHE A 1 192 ? 0.177 -6.556 -10.027 1.00 91.62 192 PHE A O 1
ATOM 1571 N N . THR A 1 193 ? -1.837 -7.508 -9.784 1.00 90.38 193 THR A N 1
ATOM 1572 C CA . THR A 1 193 ? -2.139 -6.880 -8.486 1.00 90.38 193 THR A CA 1
ATOM 1573 C C . THR A 1 193 ? -1.128 -7.251 -7.394 1.00 90.38 193 THR A C 1
ATOM 1575 O O . THR A 1 193 ? -0.906 -6.465 -6.475 1.00 90.38 193 THR A O 1
ATOM 1578 N N . THR A 1 194 ? -0.451 -8.393 -7.508 1.00 91.12 194 THR A N 1
ATOM 1579 C CA . THR A 1 194 ? 0.655 -8.788 -6.629 1.00 91.12 194 THR A CA 1
ATOM 1580 C C . THR A 1 194 ? 1.801 -7.773 -6.671 1.00 91.12 194 THR A C 1
ATOM 1582 O O . THR A 1 194 ? 2.325 -7.409 -5.617 1.00 91.12 194 THR A O 1
ATOM 1585 N N . THR A 1 195 ? 2.132 -7.243 -7.854 1.00 93.56 195 THR A N 1
ATOM 1586 C CA . THR A 1 195 ? 3.125 -6.167 -8.030 1.00 93.56 195 THR A CA 1
ATOM 1587 C C . THR A 1 195 ? 2.715 -4.907 -7.263 1.00 93.56 195 THR A C 1
ATOM 1589 O O . THR A 1 195 ? 3.527 -4.302 -6.559 1.00 93.56 195 THR A O 1
ATOM 1592 N N . LEU A 1 196 ? 1.431 -4.534 -7.343 1.00 93.00 196 LEU A N 1
ATOM 1593 C CA . LEU A 1 196 ? 0.887 -3.368 -6.637 1.00 93.00 196 LEU A CA 1
ATOM 1594 C C . LEU A 1 196 ? 0.990 -3.545 -5.121 1.00 93.00 196 LEU A C 1
ATOM 1596 O O . LEU A 1 196 ? 1.489 -2.669 -4.423 1.00 93.00 196 LEU A O 1
ATOM 1600 N N . ILE A 1 197 ? 0.572 -4.708 -4.622 1.00 93.25 197 ILE A N 1
ATOM 1601 C CA . ILE A 1 197 ? 0.575 -5.045 -3.196 1.00 93.25 197 ILE A CA 1
ATOM 1602 C C . ILE A 1 197 ? 2.008 -5.106 -2.639 1.00 93.25 197 ILE A C 1
ATOM 1604 O O . ILE A 1 197 ? 2.260 -4.664 -1.518 1.00 93.25 197 ILE A O 1
ATOM 1608 N N . HIS A 1 198 ? 2.975 -5.604 -3.416 1.00 93.00 198 HIS A N 1
ATOM 1609 C CA . HIS A 1 198 ? 4.392 -5.536 -3.048 1.00 93.00 198 HIS A CA 1
ATOM 1610 C C . HIS A 1 198 ? 4.906 -4.102 -2.939 1.00 93.00 198 HIS A C 1
ATOM 1612 O O . HIS A 1 198 ? 5.651 -3.782 -2.011 1.00 93.00 198 HIS A O 1
ATOM 1618 N N . THR A 1 199 ? 4.490 -3.242 -3.864 1.00 95.75 199 THR A N 1
ATOM 1619 C CA . THR A 1 199 ? 4.862 -1.826 -3.848 1.00 95.75 199 THR A CA 1
ATOM 1620 C C . THR A 1 199 ? 4.236 -1.108 -2.648 1.00 95.75 199 THR A C 1
ATOM 1622 O O . THR A 1 199 ? 4.927 -0.370 -1.948 1.00 95.75 199 THR A O 1
ATOM 1625 N N . GLU A 1 200 ? 2.961 -1.379 -2.348 1.00 95.12 200 GLU A N 1
ATOM 1626 C CA . GLU A 1 200 ? 2.256 -0.859 -1.166 1.00 95.12 200 GLU A CA 1
ATOM 1627 C C . GLU A 1 200 ? 2.972 -1.269 0.129 1.00 95.12 200 GLU A C 1
ATOM 1629 O O . GLU A 1 200 ? 3.135 -0.456 1.040 1.00 95.12 200 GLU A O 1
ATOM 1634 N N . TRP A 1 201 ? 3.478 -2.503 0.200 1.00 96.56 201 TRP A N 1
ATOM 1635 C CA . TRP A 1 201 ? 4.294 -2.955 1.326 1.00 96.56 201 TRP A CA 1
ATOM 1636 C C . TRP A 1 201 ? 5.617 -2.196 1.440 1.00 96.56 201 TRP A C 1
ATOM 1638 O O . TRP A 1 201 ? 5.948 -1.743 2.531 1.00 96.56 201 TRP A O 1
ATOM 1648 N N . ALA A 1 202 ? 6.350 -1.999 0.339 1.00 97.06 202 ALA A N 1
ATOM 1649 C CA . ALA A 1 202 ? 7.594 -1.224 0.360 1.00 97.06 202 ALA A CA 1
ATOM 1650 C C . ALA A 1 202 ? 7.343 0.226 0.815 1.00 97.06 202 ALA A C 1
ATOM 1652 O O . ALA A 1 202 ? 8.091 0.766 1.625 1.00 97.06 202 ALA A O 1
ATOM 1653 N N . SER A 1 203 ? 6.242 0.831 0.368 1.00 96.00 203 SER A N 1
ATOM 1654 C CA . SER A 1 203 ? 5.812 2.155 0.822 1.00 96.00 203 SER A CA 1
ATOM 1655 C C . SER A 1 203 ? 5.389 2.174 2.301 1.00 96.00 203 SER A C 1
ATOM 1657 O O . SER A 1 203 ? 5.702 3.115 3.029 1.00 96.00 203 SER A O 1
ATOM 1659 N N . THR A 1 204 ? 4.749 1.110 2.786 1.00 96.62 204 THR A N 1
ATOM 1660 C CA . THR A 1 204 ? 4.416 0.949 4.211 1.00 96.62 204 THR A CA 1
ATOM 1661 C C . THR A 1 204 ? 5.678 0.815 5.066 1.00 96.62 204 THR A C 1
ATOM 1663 O O . THR A 1 204 ? 5.756 1.426 6.131 1.00 96.62 204 THR A O 1
ATOM 1666 N N . MET A 1 205 ? 6.692 0.089 4.581 1.00 97.38 205 MET A N 1
ATOM 1667 C CA . MET A 1 205 ? 8.003 -0.007 5.230 1.00 97.38 205 MET A CA 1
ATOM 1668 C C . MET A 1 205 ? 8.679 1.359 5.351 1.00 97.38 205 MET A C 1
ATOM 1670 O O . MET A 1 205 ? 9.192 1.664 6.420 1.00 97.38 205 MET A O 1
ATOM 1674 N N . LEU A 1 206 ? 8.621 2.214 4.320 1.00 96.56 206 LEU A N 1
ATOM 1675 C CA . LEU A 1 206 ? 9.149 3.587 4.391 1.00 96.56 206 LEU A CA 1
ATOM 1676 C C . LEU A 1 206 ? 8.541 4.376 5.555 1.00 96.56 206 LEU A C 1
ATOM 1678 O O . LEU A 1 206 ? 9.262 4.905 6.400 1.00 96.56 206 LEU A O 1
ATOM 1682 N N . MET A 1 207 ? 7.207 4.413 5.628 1.00 95.12 207 MET A N 1
ATOM 1683 C CA . MET A 1 207 ? 6.510 5.103 6.715 1.00 95.12 207 MET A CA 1
ATOM 1684 C C . MET A 1 207 ? 6.855 4.490 8.075 1.00 95.12 207 MET A C 1
ATOM 1686 O O . MET A 1 207 ? 7.061 5.222 9.040 1.00 95.12 207 MET A O 1
ATOM 1690 N N . HIS A 1 208 ? 6.966 3.163 8.154 1.00 96.62 208 HIS A N 1
ATOM 1691 C CA . HIS A 1 208 ? 7.278 2.473 9.401 1.00 96.62 208 HIS A CA 1
ATOM 1692 C C . HIS A 1 208 ? 8.692 2.773 9.911 1.00 96.62 208 HIS A C 1
ATOM 1694 O O . HIS A 1 208 ? 8.874 3.117 11.083 1.00 96.62 208 HIS A O 1
ATOM 1700 N N . LEU A 1 209 ? 9.676 2.688 9.013 1.00 96.19 209 LEU A N 1
ATOM 1701 C CA . LEU A 1 209 ? 11.084 2.934 9.302 1.00 96.19 209 LEU A CA 1
ATOM 1702 C C . LEU A 1 209 ? 11.339 4.384 9.716 1.00 96.19 209 LEU A C 1
ATOM 1704 O O . LEU A 1 209 ? 12.143 4.610 10.617 1.00 96.19 209 LEU A O 1
ATOM 1708 N N . SER A 1 210 ? 10.604 5.349 9.153 1.00 93.69 210 SER A N 1
ATOM 1709 C CA . SER A 1 210 ? 10.712 6.763 9.548 1.00 93.69 210 SER A CA 1
ATOM 1710 C C . SER A 1 210 ? 10.350 7.037 11.014 1.00 93.69 210 SER A C 1
ATOM 1712 O O . SER A 1 210 ? 10.699 8.086 11.545 1.00 93.69 210 SER A O 1
ATOM 1714 N N . GLN A 1 211 ? 9.664 6.094 11.667 1.00 94.38 211 GLN A N 1
ATOM 1715 C CA . GLN A 1 211 ? 9.261 6.160 13.073 1.00 94.38 211 GLN A CA 1
ATOM 1716 C C . GLN A 1 211 ? 10.100 5.221 13.959 1.00 94.38 211 GLN A C 1
ATOM 1718 O O . GLN A 1 211 ? 9.666 4.871 15.055 1.00 94.38 211 GLN A O 1
ATOM 1723 N N . SER A 1 212 ? 11.261 4.752 13.483 1.00 93.56 212 SER A N 1
ATOM 1724 C CA . SER A 1 212 ? 12.119 3.825 14.235 1.00 93.56 212 SER A CA 1
ATOM 1725 C C . SER A 1 212 ? 12.775 4.525 15.431 1.00 93.56 212 SER A C 1
ATOM 1727 O O . SER A 1 212 ? 13.503 5.494 15.219 1.00 93.56 212 SER A O 1
ATOM 1729 N N . PRO A 1 213 ? 12.577 4.041 16.671 1.00 89.56 213 PRO A N 1
ATOM 1730 C CA . PRO A 1 213 ? 13.126 4.694 17.861 1.00 89.56 213 PRO A CA 1
ATOM 1731 C C . PRO A 1 213 ? 14.598 4.341 18.132 1.00 89.56 213 PRO A C 1
ATOM 1733 O O . PRO A 1 213 ? 15.348 5.192 18.598 1.00 89.56 213 PRO A O 1
ATOM 1736 N N . ASP A 1 214 ? 15.017 3.110 17.812 1.00 86.31 214 ASP A N 1
ATOM 1737 C CA . ASP A 1 214 ? 16.282 2.537 18.313 1.00 86.31 214 ASP A CA 1
ATOM 1738 C C . ASP A 1 214 ? 17.344 2.301 17.227 1.00 86.31 214 ASP A C 1
ATOM 1740 O O . ASP A 1 214 ? 18.446 1.823 17.506 1.00 86.31 214 ASP A O 1
ATOM 1744 N N . MET A 1 215 ? 17.025 2.585 15.964 1.00 87.94 215 MET A N 1
ATOM 1745 C CA . MET A 1 215 ? 17.938 2.324 14.855 1.00 87.94 215 MET A CA 1
ATOM 1746 C C . MET A 1 215 ? 18.805 3.563 14.563 1.00 87.94 215 MET A C 1
ATOM 1748 O O . MET A 1 215 ? 18.264 4.664 14.449 1.00 87.94 215 MET A O 1
ATOM 1752 N N . PRO A 1 216 ? 20.137 3.415 14.387 1.00 91.88 216 PRO A N 1
ATOM 1753 C CA . PRO A 1 216 ? 21.002 4.528 14.007 1.00 91.88 216 PRO A CA 1
ATOM 1754 C C . PRO A 1 216 ? 20.531 5.187 12.710 1.00 91.88 216 PRO A C 1
ATOM 1756 O O . PRO A 1 216 ? 20.246 4.488 11.735 1.00 91.88 216 PRO A O 1
ATOM 1759 N N . SER A 1 217 ? 20.507 6.522 12.672 1.00 90.31 217 SER A N 1
ATOM 1760 C CA . SER A 1 217 ? 19.915 7.277 11.562 1.00 90.31 217 SER A CA 1
ATOM 1761 C C . SER A 1 217 ? 20.484 6.892 10.196 1.00 90.31 217 SER A C 1
ATOM 1763 O O . SER A 1 217 ? 19.723 6.733 9.251 1.00 90.31 217 SER A O 1
ATOM 1765 N N . GLU A 1 218 ? 21.799 6.673 10.083 1.00 91.88 218 GLU A N 1
ATOM 1766 C CA . GLU A 1 218 ? 22.439 6.242 8.829 1.00 91.88 218 GLU A CA 1
ATOM 1767 C C . GLU A 1 218 ? 21.848 4.929 8.298 1.00 91.88 218 GLU A C 1
ATOM 1769 O O . GLU A 1 218 ? 21.519 4.822 7.116 1.00 91.88 218 GLU A O 1
ATOM 1774 N N . LYS A 1 219 ? 21.643 3.952 9.187 1.00 93.88 219 LYS A N 1
ATOM 1775 C CA . LYS A 1 219 ? 21.053 2.662 8.834 1.00 93.88 219 LYS A CA 1
ATOM 1776 C C . LYS A 1 219 ? 19.585 2.820 8.432 1.00 93.88 219 LYS A C 1
ATOM 1778 O O . LYS A 1 219 ? 19.187 2.275 7.406 1.00 93.88 219 LYS A O 1
ATOM 1783 N N . VAL A 1 220 ? 18.813 3.618 9.179 1.00 94.00 220 VAL A N 1
ATOM 1784 C CA . VAL A 1 220 ? 17.410 3.925 8.843 1.00 94.00 220 VAL A CA 1
ATOM 1785 C C . VAL A 1 220 ? 17.320 4.566 7.459 1.00 94.00 220 VAL A C 1
ATOM 1787 O O . VAL A 1 220 ? 16.527 4.129 6.630 1.00 94.00 220 VAL A O 1
ATOM 1790 N N . PHE A 1 221 ? 18.152 5.570 7.171 1.00 93.62 221 PHE A N 1
ATOM 1791 C CA . PHE A 1 221 ? 18.162 6.246 5.873 1.00 93.62 221 PHE A CA 1
ATOM 1792 C C . PHE A 1 221 ? 18.568 5.317 4.731 1.00 93.62 221 PHE A C 1
ATOM 1794 O O . PHE A 1 221 ? 17.953 5.380 3.669 1.00 93.62 221 PHE A O 1
ATOM 1801 N N . ALA A 1 222 ? 19.549 4.435 4.936 1.00 94.81 222 ALA A N 1
ATOM 1802 C CA . ALA A 1 222 ? 19.945 3.455 3.929 1.00 94.81 222 ALA A CA 1
ATOM 1803 C C . ALA A 1 222 ? 18.817 2.452 3.623 1.00 94.81 222 ALA A C 1
ATOM 1805 O O . ALA A 1 222 ? 18.508 2.211 2.453 1.00 94.81 222 ALA A O 1
ATOM 1806 N N . GLU A 1 223 ? 18.159 1.909 4.653 1.00 95.69 223 GLU A N 1
ATOM 1807 C CA . GLU A 1 223 ? 17.028 0.987 4.484 1.00 95.69 223 GLU A CA 1
ATOM 1808 C C . GLU A 1 223 ? 15.820 1.679 3.834 1.00 95.69 223 GLU A C 1
ATOM 1810 O O . GLU A 1 223 ? 15.214 1.137 2.905 1.00 95.69 223 GLU A O 1
ATOM 1815 N N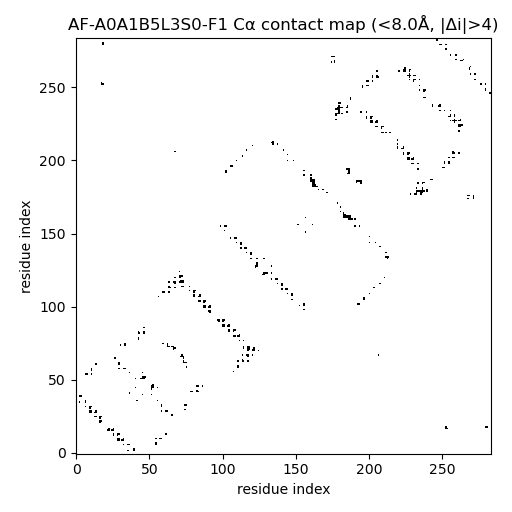 . MET A 1 224 ? 15.504 2.913 4.244 1.00 96.62 224 MET A N 1
ATOM 1816 C CA . MET A 1 224 ? 14.457 3.705 3.599 1.00 96.62 224 MET A CA 1
ATOM 1817 C C . MET A 1 224 ? 14.799 3.997 2.135 1.00 96.62 224 MET A C 1
ATOM 1819 O O . MET A 1 224 ? 13.964 3.783 1.261 1.00 96.62 224 MET A O 1
ATOM 1823 N N . ALA A 1 225 ? 16.028 4.404 1.817 1.00 96.12 225 ALA A N 1
ATOM 1824 C CA . ALA A 1 225 ? 16.429 4.640 0.432 1.00 96.12 225 ALA A CA 1
ATOM 1825 C C . ALA A 1 225 ? 16.270 3.374 -0.430 1.00 96.12 225 ALA A C 1
ATOM 1827 O O . ALA A 1 225 ? 15.763 3.457 -1.550 1.00 96.12 225 ALA A O 1
ATOM 1828 N N . ALA A 1 226 ? 16.620 2.193 0.092 1.00 96.44 226 ALA A N 1
ATOM 1829 C CA . ALA A 1 226 ? 16.441 0.923 -0.615 1.00 96.44 226 ALA A CA 1
ATOM 1830 C C . ALA A 1 226 ? 14.961 0.625 -0.930 1.00 96.44 226 ALA A C 1
ATOM 1832 O O . ALA A 1 226 ? 14.618 0.241 -2.056 1.00 96.44 226 ALA A O 1
ATOM 1833 N N . HIS A 1 227 ? 14.058 0.858 0.026 1.00 97.69 227 HIS A N 1
ATOM 1834 C CA . HIS A 1 227 ? 12.618 0.736 -0.213 1.00 97.69 227 HIS A CA 1
ATOM 1835 C C . HIS A 1 227 ? 12.095 1.795 -1.194 1.00 97.69 227 HIS A C 1
ATOM 1837 O O . HIS A 1 227 ? 11.276 1.470 -2.055 1.00 97.69 227 HIS A O 1
ATOM 1843 N N . ALA A 1 228 ? 12.593 3.032 -1.130 1.00 97.94 228 ALA A N 1
ATOM 1844 C CA . ALA A 1 228 ? 12.211 4.099 -2.051 1.00 97.94 228 ALA A CA 1
ATOM 1845 C C . ALA A 1 228 ? 12.613 3.764 -3.496 1.00 97.94 228 ALA A C 1
ATOM 1847 O O . ALA A 1 228 ? 11.788 3.878 -4.405 1.00 97.94 228 ALA A O 1
ATOM 1848 N N . TYR A 1 229 ? 13.830 3.252 -3.710 1.00 97.44 229 TYR A N 1
ATOM 1849 C CA . TYR A 1 229 ? 14.248 2.748 -5.019 1.00 97.44 229 TYR A CA 1
ATOM 1850 C C . TYR A 1 229 ? 13.420 1.543 -5.464 1.00 97.44 229 TYR A C 1
ATOM 1852 O O . TYR A 1 229 ? 13.054 1.485 -6.631 1.00 97.44 229 TYR A O 1
ATOM 1860 N N . THR A 1 230 ? 13.044 0.631 -4.561 1.00 96.50 230 THR A N 1
ATOM 1861 C CA . THR A 1 230 ? 12.145 -0.494 -4.892 1.00 96.50 230 THR A CA 1
ATOM 1862 C C . THR A 1 230 ? 10.798 -0.001 -5.427 1.00 96.50 230 THR A C 1
ATOM 1864 O O . THR A 1 230 ? 10.299 -0.519 -6.426 1.00 96.50 230 THR A O 1
ATOM 1867 N N . VAL A 1 231 ? 10.221 1.035 -4.810 1.00 97.50 231 VAL A N 1
ATOM 1868 C CA . VAL A 1 231 ? 8.981 1.657 -5.294 1.00 97.50 231 VAL A CA 1
ATOM 1869 C C . VAL A 1 231 ? 9.178 2.300 -6.669 1.00 97.50 231 VAL A C 1
ATOM 1871 O O . VAL A 1 231 ? 8.372 2.070 -7.570 1.00 97.50 231 VAL A O 1
ATOM 1874 N N . CYS A 1 232 ? 10.259 3.062 -6.859 1.00 97.25 232 CYS A N 1
ATOM 1875 C CA . CYS A 1 232 ? 10.576 3.691 -8.147 1.00 97.25 232 CYS A CA 1
ATOM 1876 C C . CYS A 1 232 ? 10.776 2.646 -9.254 1.00 97.25 232 CYS A C 1
ATOM 1878 O O . CYS A 1 232 ? 10.292 2.803 -10.374 1.00 97.25 232 CYS A O 1
ATOM 1880 N N . GLN A 1 233 ? 11.445 1.549 -8.911 1.00 96.12 233 GLN A N 1
ATOM 1881 C CA . GLN A 1 233 ? 11.736 0.421 -9.780 1.00 96.12 233 GLN A CA 1
ATOM 1882 C C . GLN A 1 233 ? 10.449 -0.295 -10.215 1.00 96.12 233 GLN A C 1
ATOM 1884 O O . GLN A 1 233 ? 10.295 -0.613 -11.395 1.00 96.12 233 GLN A O 1
ATOM 1889 N N . ALA A 1 234 ? 9.498 -0.493 -9.296 1.00 96.19 234 ALA A N 1
ATOM 1890 C CA . ALA A 1 234 ? 8.187 -1.062 -9.605 1.00 96.19 234 ALA A CA 1
ATOM 1891 C C . ALA A 1 234 ? 7.341 -0.123 -10.475 1.00 96.19 234 ALA A C 1
ATOM 1893 O O . ALA A 1 234 ? 6.716 -0.580 -11.434 1.00 96.19 234 ALA A O 1
ATOM 1894 N N . PHE A 1 235 ? 7.374 1.185 -10.195 1.00 96.38 235 PHE A N 1
ATOM 1895 C CA . PHE A 1 235 ? 6.707 2.192 -11.020 1.00 96.38 235 PHE A CA 1
ATOM 1896 C C . PHE A 1 235 ? 7.213 2.146 -12.466 1.00 96.38 235 PHE A C 1
ATOM 1898 O O . PHE A 1 235 ? 6.415 1.989 -13.387 1.00 96.38 235 PHE A O 1
ATOM 1905 N N . GLY A 1 236 ? 8.534 2.226 -12.664 1.00 94.81 236 GLY A N 1
ATOM 1906 C CA . GLY A 1 236 ? 9.145 2.214 -13.996 1.00 94.81 236 GLY A CA 1
ATOM 1907 C C . GLY A 1 236 ? 8.879 0.915 -14.764 1.00 94.81 236 GLY A C 1
ATOM 1908 O O . GLY A 1 236 ? 8.611 0.951 -15.968 1.00 94.81 236 GLY A O 1
ATOM 1909 N N . ALA A 1 237 ? 8.887 -0.228 -14.070 1.00 94.19 237 ALA A N 1
ATOM 1910 C CA . ALA A 1 237 ? 8.555 -1.519 -14.669 1.00 94.19 237 ALA A CA 1
ATOM 1911 C C . ALA A 1 237 ? 7.098 -1.576 -15.146 1.00 94.19 237 ALA A C 1
ATOM 1913 O O . ALA A 1 237 ? 6.836 -1.985 -16.277 1.00 94.19 237 ALA A O 1
ATOM 1914 N N . VAL A 1 238 ? 6.146 -1.116 -14.326 1.00 95.06 238 VAL A N 1
ATOM 1915 C CA . VAL A 1 238 ? 4.736 -1.046 -14.732 1.00 95.06 238 VAL A CA 1
ATOM 1916 C C . VAL A 1 238 ? 4.543 -0.046 -15.865 1.00 95.06 238 VAL A C 1
ATOM 1918 O O . VAL A 1 238 ? 3.890 -0.375 -16.851 1.00 95.06 238 VAL A O 1
ATOM 1921 N N . GLU A 1 239 ? 5.121 1.150 -15.772 1.00 93.88 239 GLU A N 1
ATOM 1922 C CA . GLU A 1 239 ? 5.057 2.178 -16.817 1.00 93.88 239 GLU A CA 1
ATOM 1923 C C . GLU A 1 239 ? 5.495 1.620 -18.174 1.00 93.88 239 GLU A C 1
ATOM 1925 O O . GLU A 1 239 ? 4.794 1.799 -19.174 1.00 93.88 239 GLU A O 1
ATOM 1930 N N . SER A 1 240 ? 6.590 0.863 -18.185 1.00 91.88 240 SER A N 1
ATOM 1931 C CA . SER A 1 240 ? 7.169 0.271 -19.391 1.00 91.88 240 SER A CA 1
ATOM 1932 C C . SER A 1 240 ? 6.450 -1.001 -19.855 1.00 91.88 240 SER A C 1
ATOM 1934 O O . SER A 1 240 ? 6.657 -1.432 -20.987 1.00 91.88 240 SER A O 1
ATOM 1936 N N . TRP A 1 241 ? 5.586 -1.601 -19.029 1.00 92.69 241 TRP A N 1
ATOM 1937 C CA . TRP A 1 241 ? 4.861 -2.826 -19.370 1.00 92.69 241 TRP A CA 1
ATOM 1938 C C . TRP A 1 241 ? 3.761 -2.553 -20.418 1.00 92.69 241 TRP A C 1
ATOM 1940 O O . TRP A 1 241 ? 2.844 -1.754 -20.162 1.00 92.69 241 TRP A O 1
ATOM 1950 N N . PRO A 1 242 ? 3.804 -3.203 -21.599 1.00 90.75 242 PRO A N 1
ATOM 1951 C CA . PRO A 1 242 ? 2.857 -2.947 -22.685 1.00 90.75 242 PRO A CA 1
ATOM 1952 C C . PRO A 1 242 ? 1.463 -3.504 -22.389 1.00 90.75 242 PRO A C 1
ATOM 1954 O O . PRO A 1 242 ? 0.471 -2.924 -22.820 1.00 90.75 242 PRO A O 1
ATOM 1957 N N . LEU A 1 243 ? 1.374 -4.590 -21.615 1.00 90.69 243 LEU A N 1
ATOM 1958 C CA . LEU A 1 243 ? 0.109 -5.248 -21.273 1.00 90.69 243 LEU A CA 1
ATOM 1959 C C . LEU A 1 243 ? -0.457 -4.777 -19.923 1.00 90.69 243 LEU A C 1
ATOM 1961 O O . LEU A 1 243 ? -1.276 -5.472 -19.321 1.00 90.69 243 LEU A O 1
ATOM 1965 N N . LYS A 1 244 ? -0.012 -3.624 -19.401 1.00 92.38 244 LYS A N 1
A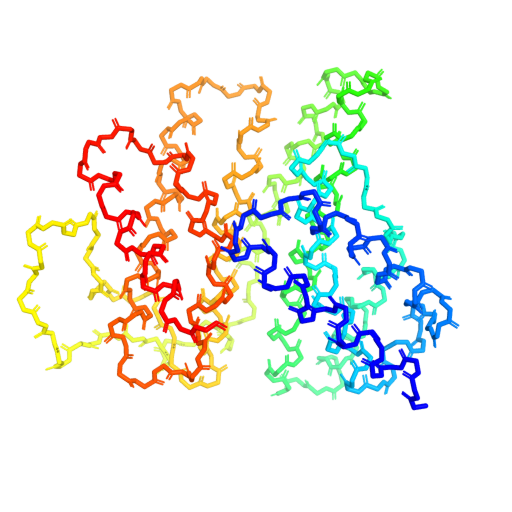TOM 1966 C CA . LYS A 1 244 ? -0.537 -3.104 -18.131 1.00 92.38 244 LYS A CA 1
ATOM 1967 C C . LYS A 1 244 ? -2.031 -2.783 -18.268 1.00 92.38 244 LYS A C 1
ATOM 1969 O O . LYS A 1 244 ? -2.446 -2.240 -19.296 1.00 92.38 244 LYS A O 1
ATOM 1974 N N . PRO A 1 245 ? -2.846 -3.042 -17.234 1.00 90.69 245 PRO A N 1
ATOM 1975 C CA . PRO A 1 245 ? -4.217 -2.552 -17.207 1.00 90.69 245 PRO A CA 1
ATOM 1976 C C . PRO A 1 245 ? -4.279 -1.023 -17.349 1.00 90.69 245 PRO A C 1
ATOM 1978 O O . PRO A 1 245 ? -3.386 -0.296 -16.901 1.00 90.69 245 PRO A O 1
ATOM 1981 N N . LYS A 1 246 ? -5.363 -0.508 -17.939 1.00 88.81 246 LYS A N 1
ATOM 1982 C CA . LYS A 1 246 ? -5.612 0.941 -17.965 1.00 88.81 246 LYS A CA 1
ATOM 1983 C C . LYS A 1 246 ? -5.708 1.471 -16.534 1.00 88.81 246 LYS A C 1
ATOM 1985 O O . LYS A 1 246 ? -6.341 0.848 -15.687 1.00 88.81 246 LYS A O 1
ATOM 1990 N N . GLY A 1 247 ? -5.063 2.605 -16.272 1.00 88.06 247 GLY A N 1
ATOM 1991 C CA . GLY A 1 247 ? -5.017 3.196 -14.933 1.00 88.06 247 GLY A CA 1
ATOM 1992 C C . GLY A 1 247 ? -4.114 2.460 -13.936 1.00 88.06 247 GLY A C 1
ATOM 1993 O O . GLY A 1 247 ? -4.091 2.839 -12.773 1.00 88.06 247 GLY A O 1
ATOM 1994 N N . ALA A 1 248 ? -3.331 1.455 -14.355 1.00 91.50 248 ALA A N 1
ATOM 1995 C CA . ALA A 1 248 ? -2.467 0.681 -13.454 1.00 91.50 248 ALA A CA 1
ATOM 1996 C C . ALA A 1 248 ? -1.417 1.509 -12.689 1.00 91.50 248 ALA A C 1
ATOM 1998 O O . ALA A 1 248 ? -0.907 1.036 -11.678 1.00 91.50 248 ALA A O 1
ATOM 1999 N N . LEU A 1 249 ? -1.103 2.724 -13.153 1.00 92.38 249 LEU A N 1
ATOM 2000 C CA . LEU A 1 249 ? -0.191 3.651 -12.477 1.00 92.38 249 LEU A CA 1
ATOM 2001 C C . LEU A 1 249 ? -0.870 4.482 -11.377 1.00 92.38 249 LEU A C 1
ATOM 2003 O O . LEU A 1 249 ? -0.189 4.912 -10.453 1.00 92.38 249 LEU A O 1
ATOM 2007 N N . ILE A 1 250 ? -2.195 4.660 -11.414 1.00 88.06 250 ILE A N 1
ATOM 2008 C CA . ILE A 1 250 ? -2.927 5.488 -10.437 1.00 88.06 250 ILE A CA 1
ATOM 2009 C C . ILE A 1 250 ? -2.705 4.989 -8.995 1.00 88.06 250 ILE A C 1
ATOM 2011 O O . ILE A 1 250 ? -2.348 5.799 -8.139 1.00 88.06 250 ILE A O 1
ATOM 2015 N N . PRO A 1 251 ? -2.796 3.675 -8.689 1.00 87.56 251 PRO A N 1
ATOM 2016 C CA . PRO A 1 251 ? -2.543 3.180 -7.334 1.00 87.56 251 PRO A CA 1
ATOM 2017 C C . PRO A 1 251 ? -1.117 3.436 -6.822 1.00 87.56 251 PRO A C 1
ATOM 2019 O O . PRO A 1 251 ? -0.895 3.422 -5.609 1.00 87.56 251 PRO A O 1
ATOM 2022 N N . PHE A 1 252 ? -0.151 3.678 -7.716 1.00 91.19 252 PHE A N 1
ATOM 2023 C CA . PHE A 1 252 ? 1.225 3.981 -7.329 1.00 91.19 252 PHE A CA 1
ATOM 2024 C C . PHE A 1 252 ? 1.420 5.419 -6.844 1.00 91.19 252 PHE A C 1
ATOM 2026 O O . PHE A 1 252 ? 2.461 5.669 -6.241 1.00 91.19 252 PHE A O 1
ATOM 2033 N N . MET A 1 253 ? 0.465 6.338 -7.048 1.00 89.06 253 MET A N 1
ATOM 2034 C CA . MET A 1 253 ? 0.607 7.756 -6.680 1.00 89.06 253 MET A CA 1
ATOM 2035 C C . MET A 1 253 ? 1.084 7.924 -5.229 1.00 89.06 253 MET A C 1
ATOM 2037 O O . MET A 1 253 ? 2.145 8.487 -4.990 1.00 89.06 253 MET A O 1
ATOM 2041 N N . CYS A 1 254 ? 0.394 7.340 -4.242 1.00 88.62 254 CYS A N 1
ATOM 2042 C CA . CYS A 1 254 ? 0.871 7.398 -2.850 1.00 88.62 254 CYS A CA 1
ATOM 2043 C C . CYS A 1 254 ? 2.254 6.794 -2.655 1.00 88.62 254 CYS A C 1
ATOM 2045 O O . CYS A 1 254 ? 3.052 7.326 -1.887 1.00 88.62 254 CYS A O 1
ATOM 2047 N N . CYS A 1 255 ? 2.517 5.659 -3.303 1.00 94.25 255 CYS A N 1
ATOM 2048 C CA . CYS A 1 255 ? 3.778 4.959 -3.123 1.00 94.25 255 CYS A CA 1
ATOM 2049 C C . CYS A 1 255 ? 4.928 5.841 -3.613 1.00 94.25 255 CYS A C 1
ATOM 2051 O O . CYS A 1 255 ? 5.910 6.010 -2.891 1.00 94.25 255 CYS A O 1
ATOM 2053 N N . ILE A 1 256 ? 4.784 6.440 -4.800 1.00 94.50 256 ILE A N 1
ATOM 2054 C CA . ILE A 1 256 ? 5.801 7.309 -5.389 1.00 94.50 256 ILE A CA 1
ATOM 2055 C C . ILE A 1 256 ? 5.925 8.630 -4.622 1.00 94.50 256 ILE A C 1
ATOM 2057 O O . ILE A 1 256 ? 7.043 9.091 -4.400 1.00 94.50 256 ILE A O 1
ATOM 2061 N N . SER A 1 257 ? 4.815 9.177 -4.110 1.00 91.94 257 SER A N 1
ATOM 2062 C CA . SER A 1 257 ? 4.829 10.346 -3.226 1.00 91.94 257 SER A CA 1
ATOM 2063 C C . SER A 1 257 ? 5.618 10.085 -1.951 1.00 91.94 257 SER A C 1
ATOM 2065 O O . SER A 1 257 ? 6.516 10.858 -1.627 1.00 91.94 257 SER A O 1
ATOM 2067 N N . ILE A 1 258 ? 5.377 8.963 -1.269 1.00 93.44 258 ILE A N 1
ATOM 2068 C CA . ILE A 1 258 ? 6.155 8.580 -0.083 1.00 93.44 258 ILE A CA 1
ATOM 2069 C C . ILE A 1 258 ? 7.622 8.342 -0.459 1.00 93.44 258 ILE A C 1
ATOM 2071 O O . ILE A 1 258 ? 8.515 8.852 0.212 1.00 93.44 258 ILE A O 1
ATOM 2075 N N . ALA A 1 259 ? 7.893 7.608 -1.542 1.00 96.50 259 ALA A N 1
ATOM 2076 C CA . ALA A 1 259 ? 9.259 7.349 -1.993 1.00 96.50 259 ALA A CA 1
ATOM 2077 C C . ALA A 1 259 ? 10.034 8.646 -2.266 1.00 96.50 259 ALA A C 1
ATOM 2079 O O . ALA A 1 259 ? 11.201 8.738 -1.897 1.00 96.50 259 ALA A O 1
ATOM 2080 N N . SER A 1 260 ? 9.387 9.668 -2.834 1.00 94.94 260 SER A N 1
ATOM 2081 C CA . SER A 1 260 ? 10.031 10.951 -3.137 1.00 94.94 260 SER A CA 1
ATOM 2082 C C . SER A 1 260 ? 10.609 11.664 -1.910 1.00 94.94 260 SER A C 1
ATOM 2084 O O . SER A 1 260 ? 11.653 12.309 -2.014 1.00 94.94 260 SER A O 1
ATOM 2086 N N . VAL A 1 261 ? 9.975 11.497 -0.743 1.00 92.94 261 VAL A N 1
ATOM 2087 C CA . VAL A 1 261 ? 10.428 12.075 0.532 1.00 92.94 261 VAL A CA 1
ATOM 2088 C C . VAL A 1 261 ? 11.711 11.398 1.018 1.00 92.94 261 VAL A C 1
ATOM 2090 O O . VAL A 1 261 ? 12.579 12.056 1.585 1.00 92.94 261 VAL A O 1
ATOM 2093 N N . PHE A 1 262 ? 11.848 10.092 0.776 1.00 94.69 262 PHE A N 1
ATOM 2094 C CA . PHE A 1 262 ? 12.931 9.267 1.323 1.00 94.69 262 PHE A CA 1
ATOM 2095 C C . PHE A 1 262 ? 14.035 8.917 0.319 1.00 94.69 262 PHE A C 1
ATOM 2097 O O . PHE A 1 262 ? 15.042 8.317 0.695 1.00 94.69 262 PHE A O 1
ATOM 2104 N N . LEU A 1 263 ? 13.886 9.298 -0.950 1.00 95.50 263 LEU A N 1
ATOM 2105 C CA . LEU A 1 263 ? 14.977 9.223 -1.914 1.00 95.50 263 LEU A CA 1
ATOM 2106 C C . LEU A 1 263 ? 16.126 10.162 -1.507 1.00 95.50 263 LEU A C 1
ATOM 2108 O O . LEU A 1 263 ? 15.885 11.249 -0.972 1.00 95.50 263 LEU A O 1
ATOM 2112 N N . PRO A 1 264 ? 17.385 9.812 -1.830 1.00 94.12 264 PRO A N 1
ATOM 2113 C CA . PRO A 1 264 ? 18.492 10.755 -1.734 1.00 94.12 264 PRO A CA 1
ATOM 2114 C C . PRO A 1 264 ? 18.183 12.035 -2.519 1.00 94.12 264 PRO A C 1
ATOM 2116 O O . PRO A 1 264 ? 17.772 11.970 -3.681 1.00 94.12 264 PRO A O 1
ATOM 2119 N N . GLN A 1 265 ? 18.393 13.193 -1.893 1.00 93.38 265 GLN A N 1
ATOM 2120 C CA . GLN A 1 265 ? 17.998 14.507 -2.414 1.00 93.38 265 GLN A CA 1
ATOM 2121 C C . GLN A 1 265 ? 18.991 15.017 -3.473 1.00 93.38 265 GLN A C 1
ATOM 2123 O O . GLN A 1 265 ? 19.722 15.982 -3.263 1.00 93.38 265 GLN A O 1
ATOM 2128 N N . THR A 1 266 ? 19.054 14.322 -4.610 1.00 95.50 266 THR A N 1
ATOM 2129 C CA . THR A 1 266 ? 19.905 14.674 -5.754 1.00 95.50 266 THR A CA 1
ATOM 2130 C C . THR A 1 266 ? 19.073 15.302 -6.879 1.00 95.50 266 THR A C 1
ATOM 2132 O O . THR A 1 266 ? 17.913 14.918 -7.059 1.00 95.50 266 THR A O 1
ATOM 2135 N N . PRO A 1 267 ? 19.651 16.200 -7.706 1.00 95.50 267 PRO A N 1
ATOM 2136 C CA . PRO A 1 267 ? 18.938 16.784 -8.846 1.00 95.50 267 PRO A CA 1
ATOM 2137 C C . PRO A 1 267 ? 18.358 15.736 -9.805 1.00 95.50 267 PRO A C 1
ATOM 2139 O O . PRO A 1 267 ? 17.256 15.909 -10.321 1.00 95.50 267 PRO A O 1
ATOM 2142 N N . ARG A 1 268 ? 19.074 14.618 -9.999 1.00 95.81 268 ARG A N 1
ATOM 2143 C CA . ARG A 1 268 ? 18.634 13.498 -10.842 1.00 95.81 268 ARG A CA 1
ATOM 2144 C C . ARG A 1 268 ? 17.368 12.841 -10.287 1.00 95.81 268 ARG A C 1
ATOM 2146 O O . ARG A 1 268 ? 16.395 12.683 -11.019 1.00 95.81 268 ARG A O 1
ATOM 2153 N N . ASN A 1 269 ? 17.350 12.525 -8.991 1.00 96.44 269 ASN A N 1
ATOM 2154 C CA . ASN A 1 269 ? 16.185 11.925 -8.334 1.00 96.44 269 ASN A CA 1
ATOM 2155 C C . ASN A 1 269 ? 14.978 12.869 -8.355 1.00 96.44 269 ASN A C 1
ATOM 2157 O O . ASN A 1 269 ? 13.869 12.443 -8.674 1.00 96.44 269 ASN A O 1
ATOM 2161 N N . HIS A 1 270 ? 15.191 14.161 -8.085 1.00 95.44 270 HIS A N 1
ATOM 2162 C CA . HIS A 1 270 ? 14.128 15.167 -8.159 1.00 95.44 270 HIS A CA 1
ATOM 2163 C C . HIS A 1 270 ? 13.539 15.283 -9.560 1.00 95.44 270 HIS A C 1
ATOM 2165 O O . HIS A 1 270 ? 12.319 15.296 -9.708 1.00 95.44 270 HIS A O 1
ATOM 2171 N N . MET A 1 271 ? 14.383 15.345 -10.593 1.00 96.50 271 MET A N 1
ATOM 2172 C CA . MET A 1 271 ? 13.910 15.445 -11.972 1.00 96.50 271 MET A CA 1
ATOM 2173 C C . MET A 1 271 ? 13.136 14.194 -12.390 1.00 96.50 271 MET A C 1
ATOM 2175 O O . MET A 1 271 ? 12.074 14.300 -13.001 1.00 96.50 271 MET A O 1
ATOM 2179 N N . TRP A 1 272 ? 13.621 13.009 -12.015 1.00 96.81 272 TRP A N 1
ATOM 2180 C CA . TRP A 1 272 ? 12.921 11.758 -12.282 1.00 96.81 272 TRP A CA 1
ATOM 2181 C C . TRP A 1 272 ? 11.532 11.731 -11.637 1.00 96.81 272 TRP A C 1
ATOM 2183 O O . TRP A 1 272 ? 10.545 11.516 -12.338 1.00 96.81 272 TRP A O 1
ATOM 2193 N N . ILE A 1 273 ? 11.431 12.050 -10.342 1.00 95.94 273 ILE A N 1
ATOM 2194 C CA . ILE A 1 273 ? 10.148 12.110 -9.626 1.00 95.94 273 ILE A CA 1
ATOM 2195 C C . ILE A 1 273 ? 9.198 13.127 -10.263 1.00 95.94 273 ILE A C 1
ATOM 2197 O O . ILE A 1 273 ? 8.034 12.807 -10.490 1.00 95.94 273 ILE A O 1
ATOM 2201 N N . ARG A 1 274 ? 9.683 14.324 -10.621 1.00 94.75 274 ARG A N 1
ATOM 2202 C CA . ARG A 1 274 ? 8.867 15.344 -11.302 1.00 94.75 274 ARG A CA 1
ATOM 2203 C C . ARG A 1 274 ? 8.295 14.834 -12.621 1.00 94.75 274 ARG A C 1
ATOM 2205 O O . ARG A 1 274 ? 7.127 15.079 -12.898 1.00 94.75 274 ARG A O 1
ATOM 2212 N N . ARG A 1 275 ? 9.084 14.099 -13.415 1.00 94.88 275 ARG A N 1
ATOM 2213 C CA . ARG A 1 275 ? 8.596 13.465 -14.651 1.00 94.88 275 ARG A CA 1
ATOM 2214 C C . ARG A 1 275 ? 7.520 12.419 -14.360 1.00 94.88 275 ARG A C 1
ATOM 2216 O O . ARG A 1 275 ? 6.547 12.347 -15.103 1.00 94.88 275 ARG A O 1
ATOM 2223 N N . LYS A 1 276 ? 7.657 11.638 -13.282 1.00 94.88 276 LYS A N 1
ATOM 2224 C CA . LYS A 1 276 ? 6.646 10.636 -12.901 1.00 94.88 276 LYS A CA 1
ATOM 2225 C C . LYS A 1 276 ? 5.361 11.272 -12.373 1.00 94.88 276 LYS A C 1
ATOM 2227 O O . LYS A 1 276 ? 4.288 10.810 -12.747 1.00 94.88 276 LYS A O 1
ATOM 2232 N N . PHE A 1 277 ? 5.443 12.357 -11.603 1.00 92.38 277 PHE A N 1
ATOM 2233 C CA . PHE A 1 277 ? 4.259 13.135 -11.232 1.00 92.38 277 PHE A CA 1
ATOM 2234 C C . PHE A 1 277 ? 3.592 13.771 -12.445 1.00 92.38 277 PHE A C 1
ATOM 2236 O O . PHE A 1 277 ? 2.399 13.587 -12.601 1.00 92.38 277 PHE A O 1
ATOM 2243 N N . ALA A 1 278 ? 4.340 14.392 -13.360 1.00 92.06 278 ALA A N 1
ATOM 2244 C CA . ALA A 1 278 ? 3.765 14.940 -14.590 1.00 92.06 278 ALA A CA 1
ATOM 2245 C C . ALA A 1 278 ? 3.132 13.857 -15.485 1.00 92.06 278 ALA A C 1
ATOM 2247 O O . ALA A 1 278 ? 2.146 14.111 -16.175 1.00 92.06 278 ALA A O 1
ATOM 2248 N N . LEU A 1 279 ? 3.683 12.638 -15.502 1.00 92.19 279 LEU A N 1
ATOM 2249 C CA . LEU A 1 279 ? 3.055 11.509 -16.189 1.00 92.19 279 LEU A CA 1
ATOM 2250 C C . LEU A 1 279 ? 1.711 11.165 -15.550 1.00 92.19 279 LEU A C 1
ATOM 2252 O O . LEU A 1 279 ? 0.739 11.018 -16.285 1.00 92.19 279 LEU A O 1
ATOM 2256 N N . LEU A 1 280 ? 1.671 11.044 -14.219 1.00 89.31 280 LEU A N 1
ATOM 2257 C CA . LEU A 1 280 ? 0.431 10.823 -13.482 1.00 89.31 280 LEU A CA 1
ATOM 2258 C C . LEU A 1 280 ? -0.541 11.967 -13.806 1.00 89.31 280 LEU A C 1
ATOM 2260 O O . LEU A 1 280 ? -1.566 11.636 -14.386 1.00 89.31 280 LEU A O 1
ATOM 2264 N N . GLU A 1 281 ? -0.127 13.231 -13.596 1.00 84.25 281 GLU A N 1
ATOM 2265 C CA . GLU A 1 281 ? -0.531 14.534 -14.201 1.00 84.25 281 GLU A CA 1
ATOM 2266 C C . GLU A 1 281 ? -1.442 14.472 -15.443 1.00 84.25 281 GLU A C 1
ATOM 2268 O O . GLU A 1 281 ? -2.504 15.093 -15.553 1.00 84.25 281 GLU A O 1
ATOM 2273 N N . ASN A 1 282 ? -0.983 13.721 -16.436 1.00 85.94 282 ASN A N 1
ATOM 2274 C CA . ASN A 1 282 ? -1.593 13.682 -17.757 1.00 85.94 282 ASN A CA 1
ATOM 2275 C C . ASN A 1 282 ? -2.595 12.531 -17.937 1.00 85.94 282 ASN A C 1
ATOM 2277 O O . ASN A 1 282 ? -3.193 12.405 -19.007 1.00 85.94 282 ASN A O 1
ATOM 2281 N N . MET A 1 283 ? -2.771 11.665 -16.935 1.00 80.69 283 MET A N 1
ATOM 2282 C CA . MET A 1 283 ? -3.680 10.517 -17.002 1.00 80.69 283 MET A CA 1
ATOM 2283 C C . MET A 1 283 ? -5.135 10.858 -16.645 1.00 80.69 283 MET A C 1
ATOM 2285 O O . MET A 1 283 ? -6.004 10.023 -16.914 1.00 80.69 283 MET A O 1
ATOM 2289 N N . GLY A 1 284 ? -5.404 12.064 -16.130 1.00 59.28 284 GLY A N 1
ATOM 2290 C CA . GLY A 1 284 ? -6.746 12.582 -15.824 1.00 59.28 284 GLY A CA 1
ATOM 2291 C C . GLY A 1 284 ? -7.050 12.570 -14.339 1.00 59.28 284 GLY A C 1
ATOM 2292 O O . GLY A 1 284 ? -8.123 12.036 -13.978 1.00 59.28 284 GLY A O 1
#

Sequence (284 aa):
MNNVLNLVTILQLLTIEEYLGDWVNLMGHQKAAFQVIRKIFTPVTVMQTAVGRACINWYTRYDCFVAIQGGFPTDLPKAWFNLMNEHYKSRMDADVDDISSKISLRSTRLRSISYDMSILYARGSRGQITSEDFAREHSKITDKLFQWKTTWDKVLADPDYLVTDFPYIKEPDPDDIVNPYTTGLLYHGLFFTTTLIHTEWASTMLMHLSQSPDMPSEKVFAEMAAHAYTVCQAFGAVESWPLKPKGALIPFMCCISIASVFLPQTPRNHMWIRRKFALLENMG

Radius of gyration: 18.99 Å; Cα contacts (8 Å, |Δi|>4): 307; chains: 1; bounding box: 52×43×54 Å

Nearest PDB structures (foldseek):
  6umm-assembly1_G  TM=3.481E-01  e=5.961E-01  Mycolicibacterium smegmatis MC2 155
  6umm-assembly1_H  TM=3.237E-01  e=2.562E+00  Mycolicibacterium smegmatis MC2 155
  6sgw-assembly1_E  TM=3.254E-01  e=3.768E+00  Mycolicibacterium smegmatis MC2 155

Solvent-accessible surface area (backbone atoms only — not comparable to full-atom values): 15707 Å² total; per-residue (Å²): 111,70,70,58,54,51,40,54,54,37,55,51,49,35,54,54,22,60,72,72,64,37,61,70,60,26,54,52,36,52,53,52,39,50,55,49,46,64,72,78,37,50,60,67,61,26,65,74,37,73,67,38,42,52,51,50,59,55,49,52,51,52,38,32,50,52,12,48,77,68,43,32,58,47,86,71,60,68,65,43,47,49,44,53,34,50,51,27,48,52,46,35,75,75,35,85,77,45,60,68,36,55,56,49,31,52,55,39,48,50,51,46,50,42,43,54,48,9,45,50,43,23,33,49,78,67,65,73,49,54,73,69,58,46,46,54,54,50,52,54,48,52,51,49,55,52,47,61,71,69,71,57,64,61,81,78,66,40,68,91,42,39,40,75,77,64,96,79,70,68,84,80,60,89,68,55,95,54,66,43,81,56,59,77,62,47,35,45,78,92,46,32,61,49,35,52,53,53,34,49,47,33,39,49,46,37,62,52,53,77,69,53,82,85,59,59,66,71,60,45,50,53,55,31,28,54,31,20,50,51,33,52,30,50,48,40,27,51,72,69,40,87,85,54,61,89,69,64,65,61,80,43,50,64,30,51,56,56,22,62,74,44,39,72,95,40,75,60,52,52,52,42,49,51,52,53,49,51,54,55,69,72,73,119

Mean predicted aligned error: 4.03 Å